Protein AF-A0A3M1CTE0-F1 (afdb_monomer_lite)

Foldseek 3Di:
DDDDDDDDDDDDDDDWAFWKKKWFADDDDDDDDDDDDDDDDDDDDDDDDDDPPPPPDPPPPPDDDFADKDKDDWDFDDDDPRKTWTKIKIDGPPWIWIKIKIKDWPPTDMFIHADQTRDDPVVRDDPDPGPMDMDTAWTDDNGGQAWWAGQLDTPDHGDPRGAQWKWAAAPVPGIDIGGSVPDDRDGNGMGGHHDDADDPRDGPDDDDPPDDADWDWDWDDDPTIIMTMIIHIDDD

Structure (mmCIF, N/CA/C/O backbone):
data_AF-A0A3M1CTE0-F1
#
_entry.id   AF-A0A3M1CTE0-F1
#
loop_
_atom_site.group_PDB
_atom_site.id
_atom_site.type_symbol
_atom_site.label_atom_id
_atom_site.label_alt_id
_atom_site.label_comp_id
_atom_site.label_asym_id
_atom_site.label_entity_id
_atom_site.label_seq_id
_atom_site.pdbx_PDB_ins_code
_atom_site.Cartn_x
_atom_site.Cartn_y
_atom_site.Cartn_z
_atom_site.occupancy
_atom_site.B_iso_or_equiv
_atom_site.auth_seq_id
_atom_site.auth_comp_id
_atom_site.auth_asym_id
_atom_site.auth_atom_id
_atom_site.pdbx_PDB_model_num
ATOM 1 N N . MET A 1 1 ? -16.704 44.939 18.440 1.00 39.94 1 MET A N 1
ATOM 2 C CA . MET A 1 1 ? -17.278 45.143 17.094 1.00 39.94 1 MET A CA 1
ATOM 3 C C . MET A 1 1 ? -16.239 45.957 16.339 1.00 39.94 1 MET A C 1
ATOM 5 O O . MET A 1 1 ? -16.149 47.146 16.586 1.00 39.94 1 MET A O 1
ATOM 9 N N . THR A 1 2 ? -15.287 45.393 15.611 1.00 35.69 2 THR A N 1
ATOM 10 C CA . THR A 1 2 ? -15.173 44.116 14.888 1.00 35.69 2 THR A CA 1
ATOM 11 C C . THR A 1 2 ? -13.761 43.551 15.048 1.00 35.69 2 THR A C 1
ATOM 13 O O . THR A 1 2 ? -12.825 44.304 15.299 1.00 35.69 2 THR A O 1
ATOM 16 N N . ASP A 1 3 ? -13.675 42.230 14.945 1.00 31.52 3 ASP A N 1
ATOM 17 C CA . ASP A 1 3 ? -12.506 41.386 15.172 1.00 31.52 3 ASP A CA 1
ATOM 18 C C . ASP A 1 3 ? -11.291 41.719 14.296 1.00 31.52 3 ASP A C 1
ATOM 20 O O . ASP A 1 3 ? -11.387 41.783 13.071 1.00 31.52 3 ASP A O 1
ATOM 24 N N . ASP A 1 4 ? -10.140 41.822 14.960 1.00 38.22 4 ASP A N 1
ATOM 25 C CA . ASP A 1 4 ? -8.818 41.539 14.407 1.00 38.22 4 ASP A CA 1
ATOM 26 C C . ASP A 1 4 ? -8.553 40.038 14.593 1.00 38.22 4 ASP A C 1
ATOM 28 O O . ASP A 1 4 ? -8.287 39.583 15.705 1.00 38.22 4 ASP A O 1
ATOM 32 N N . LEU A 1 5 ? -8.610 39.257 13.514 1.00 30.39 5 LEU A N 1
ATOM 33 C CA . LEU A 1 5 ? -8.059 37.900 13.475 1.00 30.39 5 LEU A CA 1
ATOM 34 C C . LEU A 1 5 ? -7.302 37.699 12.162 1.00 30.39 5 LEU A C 1
ATOM 36 O O . LEU A 1 5 ? -7.753 37.048 11.222 1.00 30.39 5 LEU A O 1
ATOM 40 N N . HIS A 1 6 ? -6.100 38.266 12.133 1.00 28.64 6 HIS A N 1
ATOM 41 C CA . HIS A 1 6 ? -4.991 37.705 11.379 1.00 28.64 6 HIS A CA 1
ATOM 42 C C . HIS A 1 6 ? -4.246 36.748 12.316 1.00 28.64 6 HIS A C 1
ATOM 44 O O . HIS A 1 6 ? -3.509 37.166 13.207 1.00 28.64 6 HIS A O 1
ATOM 50 N N . THR A 1 7 ? -4.445 35.444 12.147 1.00 27.94 7 THR A N 1
ATOM 51 C CA . THR A 1 7 ? -3.432 34.458 12.537 1.00 27.94 7 THR A CA 1
ATOM 52 C C . THR A 1 7 ? -3.447 33.333 11.521 1.00 27.94 7 THR A C 1
ATOM 54 O O . THR A 1 7 ? -4.133 32.324 11.645 1.00 27.94 7 THR A O 1
ATOM 57 N N . ASP A 1 8 ? -2.676 33.598 10.480 1.00 27.45 8 ASP A N 1
ATOM 58 C CA . ASP A 1 8 ? -1.878 32.644 9.735 1.00 27.45 8 ASP A CA 1
ATOM 59 C C . ASP A 1 8 ? -1.458 31.441 10.608 1.00 27.45 8 ASP A C 1
ATOM 61 O O . ASP A 1 8 ? -0.744 31.589 11.603 1.00 27.45 8 ASP A O 1
ATOM 65 N N . ARG A 1 9 ? -1.931 30.242 10.257 1.00 23.47 9 ARG A N 1
ATOM 66 C CA . ARG A 1 9 ? -1.355 28.968 10.712 1.00 23.47 9 ARG A CA 1
ATOM 67 C C . ARG A 1 9 ? -1.285 28.001 9.545 1.00 23.47 9 ARG A C 1
ATOM 69 O O . ARG A 1 9 ? -1.976 26.991 9.475 1.00 23.47 9 ARG A O 1
ATOM 76 N N . THR A 1 10 ? -0.380 28.338 8.641 1.00 24.97 10 THR A N 1
ATOM 77 C CA . THR A 1 10 ? 0.375 27.365 7.860 1.00 24.97 10 THR A CA 1
ATOM 78 C C . THR A 1 10 ? 1.109 26.422 8.824 1.00 24.97 10 THR A C 1
ATOM 80 O O . THR A 1 10 ? 1.956 26.863 9.599 1.00 24.97 10 THR A O 1
ATOM 83 N N . VAL A 1 11 ? 0.799 25.125 8.780 1.00 20.95 11 VAL A N 1
ATOM 84 C CA . VAL A 1 11 ? 1.674 24.072 9.313 1.00 20.95 11 VAL A CA 1
ATOM 85 C C . VAL A 1 11 ? 2.266 23.344 8.113 1.00 20.95 11 VAL A C 1
ATOM 87 O O . VAL A 1 11 ? 1.615 22.522 7.477 1.00 20.95 11 VAL A O 1
ATOM 90 N N . VAL A 1 12 ? 3.506 23.697 7.788 1.00 22.64 12 VAL A N 1
ATOM 91 C CA . VAL A 1 12 ? 4.387 22.964 6.875 1.00 22.64 12 VAL A CA 1
ATOM 92 C C . VAL A 1 12 ? 5.507 22.383 7.722 1.00 22.64 12 VAL A C 1
ATOM 94 O O . VAL A 1 12 ? 6.164 23.154 8.419 1.00 22.64 12 VAL A O 1
ATOM 97 N N . ALA A 1 13 ? 5.712 21.062 7.641 1.00 21.17 13 ALA A N 1
ATOM 98 C CA . ALA A 1 13 ? 6.989 20.342 7.810 1.00 21.17 13 ALA A CA 1
ATOM 99 C C . ALA A 1 13 ? 6.728 18.851 8.132 1.00 21.17 13 ALA A C 1
ATOM 101 O O . ALA A 1 13 ? 5.908 18.569 8.994 1.00 21.17 13 ALA A O 1
ATOM 102 N N . THR A 1 14 ? 7.387 17.824 7.580 1.00 22.17 14 THR A N 1
ATOM 103 C CA . THR A 1 14 ? 8.448 17.718 6.565 1.00 22.17 14 THR A CA 1
ATOM 104 C C . THR A 1 14 ? 8.562 16.242 6.126 1.00 22.17 14 THR A C 1
ATOM 106 O O . THR A 1 14 ? 8.650 15.357 6.969 1.00 22.17 14 THR A O 1
ATOM 109 N N . LEU A 1 15 ? 8.569 16.041 4.802 1.00 25.66 15 LEU A N 1
ATOM 110 C CA . LEU A 1 15 ? 9.306 15.087 3.946 1.00 25.66 15 LEU A CA 1
ATOM 111 C C . LEU A 1 15 ? 9.622 13.654 4.432 1.00 25.66 15 LEU A C 1
ATOM 113 O O . LEU A 1 15 ? 10.470 13.436 5.292 1.00 25.66 15 LEU A O 1
ATOM 117 N N . ALA A 1 16 ? 9.152 12.685 3.643 1.00 23.27 16 ALA A N 1
ATOM 118 C CA . ALA A 1 16 ? 10.029 11.690 3.025 1.00 23.27 16 ALA A CA 1
ATOM 119 C C . ALA A 1 16 ? 9.518 11.408 1.603 1.00 23.27 16 ALA A C 1
ATOM 121 O O . ALA A 1 16 ? 8.312 11.292 1.395 1.00 23.27 16 ALA A O 1
ATOM 122 N N . GLY A 1 17 ? 10.437 11.384 0.634 1.00 27.91 17 GLY A N 1
ATOM 123 C CA . GLY A 1 17 ? 10.160 11.156 -0.788 1.00 27.91 17 GLY A CA 1
ATOM 124 C C . GLY A 1 17 ? 9.580 9.792 -1.076 1.00 27.91 17 GLY A C 1
ATOM 125 O O . GLY A 1 17 ? 9.658 8.903 -0.231 1.00 27.91 17 GLY A O 1
ATOM 126 N N . LEU A 1 18 ? 8.937 9.675 -2.236 1.00 37.72 18 LEU A N 1
ATOM 127 C CA . LEU A 1 18 ? 7.660 8.993 -2.273 1.00 37.72 18 LEU A CA 1
ATOM 128 C C . LEU A 1 18 ? 7.435 8.350 -3.649 1.00 37.72 18 LEU A C 1
ATOM 130 O O . LEU A 1 18 ? 7.282 9.050 -4.643 1.00 37.72 18 LEU A O 1
ATOM 134 N N . ALA A 1 19 ? 7.411 7.018 -3.695 1.00 32.75 19 ALA A N 1
ATOM 135 C CA . ALA A 1 19 ? 6.870 6.277 -4.831 1.00 32.75 19 ALA A CA 1
ATOM 136 C C . ALA A 1 19 ? 5.386 6.086 -4.547 1.00 32.75 19 ALA A C 1
ATOM 138 O O . ALA A 1 19 ? 5.018 5.741 -3.421 1.00 32.75 19 ALA A O 1
ATOM 139 N N . LEU A 1 20 ? 4.532 6.340 -5.526 1.00 35.06 20 LEU A N 1
ATOM 140 C CA . LEU A 1 20 ? 3.091 6.320 -5.325 1.00 35.06 20 LEU A CA 1
ATOM 141 C C . LEU A 1 20 ? 2.541 4.940 -5.686 1.00 35.06 20 LEU A C 1
ATOM 143 O O . LEU A 1 20 ? 2.840 4.424 -6.757 1.00 35.06 20 LEU A O 1
ATOM 147 N N . LEU A 1 21 ? 1.736 4.339 -4.807 1.00 44.12 21 LEU A N 1
ATOM 148 C CA . LEU A 1 21 ? 0.905 3.200 -5.191 1.00 44.12 21 LEU A CA 1
ATOM 149 C C . LEU A 1 21 ? -0.484 3.723 -5.554 1.00 44.12 21 LEU A C 1
ATOM 151 O O . LEU A 1 21 ? -1.181 4.246 -4.683 1.00 44.12 21 LEU A O 1
ATOM 155 N N . LEU A 1 22 ? -0.863 3.576 -6.820 1.00 42.00 22 LEU A N 1
ATOM 156 C CA . LEU A 1 22 ? -2.176 3.910 -7.357 1.00 42.00 22 LEU A CA 1
ATOM 157 C C . LEU A 1 22 ? -2.989 2.640 -7.573 1.00 42.00 22 LEU A C 1
ATOM 159 O O . LEU A 1 22 ? -2.508 1.657 -8.127 1.00 42.00 22 LEU A O 1
ATOM 163 N N . LEU A 1 23 ? -4.234 2.651 -7.114 1.00 45.22 23 LEU A N 1
ATOM 164 C CA . LEU A 1 23 ? -5.180 1.564 -7.319 1.00 45.22 23 LEU A CA 1
ATOM 165 C C . LEU A 1 23 ? -6.343 2.071 -8.154 1.00 45.22 23 LEU A C 1
ATOM 167 O O . LEU A 1 23 ? -7.014 3.013 -7.739 1.00 45.22 23 LEU A O 1
ATOM 171 N N . GLY A 1 24 ? -6.595 1.419 -9.284 1.00 32.69 24 GLY A N 1
ATOM 172 C CA . GLY A 1 24 ? -7.713 1.713 -10.173 1.00 32.69 24 GLY A CA 1
ATOM 173 C C . GLY A 1 24 ? -8.578 0.478 -10.409 1.00 32.69 24 GLY A C 1
ATOM 174 O O . GLY A 1 24 ? -8.136 -0.664 -10.256 1.00 32.69 24 GLY A O 1
ATOM 175 N N . LEU A 1 25 ? -9.831 0.694 -10.800 1.00 31.00 25 LEU A N 1
ATOM 176 C CA . LEU A 1 25 ? -10.679 -0.363 -11.344 1.00 31.00 25 LEU A CA 1
ATOM 177 C C . LEU A 1 25 ? -10.829 -0.151 -12.845 1.00 31.00 25 LEU A C 1
ATOM 179 O O . LEU A 1 25 ? -11.525 0.759 -13.284 1.00 31.00 25 LEU A O 1
ATOM 183 N N . THR A 1 26 ? -10.203 -1.020 -13.634 1.00 37.75 26 THR A N 1
ATOM 184 C CA . THR A 1 26 ? -10.440 -1.102 -15.075 1.00 37.75 26 THR A CA 1
ATOM 185 C C . THR A 1 26 ? -10.908 -2.511 -15.424 1.00 37.75 26 THR A C 1
ATOM 187 O O . THR A 1 26 ? -10.307 -3.510 -15.033 1.00 37.75 26 THR A O 1
ATOM 190 N N . GLY A 1 27 ? -12.035 -2.608 -16.129 1.00 29.97 27 GLY A N 1
ATOM 191 C CA . GLY A 1 27 ? -12.512 -3.872 -16.679 1.00 29.97 27 GLY A CA 1
ATOM 192 C C . GLY A 1 27 ? -11.784 -4.166 -17.986 1.00 29.97 27 GLY A C 1
ATOM 193 O O . GLY A 1 27 ? -12.081 -3.534 -18.996 1.00 29.97 27 GLY A O 1
ATOM 194 N N . ALA A 1 28 ? -10.853 -5.121 -17.984 1.00 31.73 28 ALA A N 1
ATOM 195 C CA . ALA A 1 28 ? -10.220 -5.627 -19.201 1.00 31.73 28 ALA A CA 1
ATOM 196 C C . ALA A 1 28 ? -10.285 -7.161 -19.247 1.00 31.73 28 ALA A C 1
ATOM 198 O O . ALA A 1 28 ? -9.932 -7.848 -18.289 1.00 31.73 28 ALA A O 1
ATOM 199 N N . ALA A 1 29 ? -10.773 -7.687 -20.373 1.00 30.20 29 ALA A N 1
ATOM 200 C CA . ALA A 1 29 ? -10.824 -9.113 -20.683 1.00 30.20 29 ALA A CA 1
ATOM 201 C C . ALA A 1 29 ? -9.405 -9.697 -20.876 1.00 30.20 29 ALA A C 1
ATOM 203 O O . ALA A 1 29 ? -8.512 -8.977 -21.331 1.00 30.20 29 ALA A O 1
ATOM 204 N N . PRO A 1 30 ? -9.178 -10.988 -20.571 1.00 32.53 30 PRO A N 1
ATOM 205 C CA . PRO A 1 30 ? -7.851 -11.591 -20.664 1.00 32.53 30 PRO A CA 1
ATOM 206 C C . PRO A 1 30 ? -7.399 -11.756 -22.127 1.00 32.53 30 PRO A C 1
ATOM 208 O O . PRO A 1 30 ? -8.183 -12.244 -22.946 1.00 32.53 30 PRO A O 1
ATOM 211 N N . PRO A 1 31 ? -6.141 -11.430 -22.482 1.00 36.06 31 PRO A N 1
ATOM 212 C CA . PRO A 1 31 ? -5.567 -11.872 -23.743 1.00 36.06 31 PRO A CA 1
ATOM 213 C C . PRO A 1 31 ? -5.184 -13.359 -23.687 1.00 36.06 31 PRO A C 1
ATOM 215 O O . PRO A 1 31 ? -4.688 -13.871 -22.682 1.00 36.06 31 PRO A O 1
ATOM 218 N N . ALA A 1 32 ? -5.443 -14.041 -24.805 1.00 33.38 32 ALA A N 1
ATOM 219 C CA . ALA A 1 32 ? -5.068 -15.424 -25.069 1.00 33.38 32 ALA A CA 1
ATOM 220 C C . ALA A 1 32 ? -3.539 -15.588 -25.174 1.00 33.38 32 ALA A C 1
ATOM 222 O O . ALA A 1 32 ? -2.820 -14.644 -25.492 1.00 33.38 32 ALA A O 1
ATOM 223 N N . GLY A 1 33 ? -3.064 -16.795 -24.862 1.00 35.09 33 GLY A N 1
ATOM 224 C CA . GLY A 1 33 ? -1.683 -17.057 -24.462 1.00 35.09 33 GLY A CA 1
ATOM 225 C C . GLY A 1 33 ? -0.630 -17.162 -25.567 1.00 35.09 33 GLY A C 1
ATOM 226 O O . GLY A 1 33 ? -0.921 -17.087 -26.756 1.00 35.09 33 GLY A O 1
ATOM 227 N N . ALA A 1 34 ? 0.600 -17.425 -25.126 1.00 32.59 34 ALA A N 1
ATOM 228 C CA . ALA A 1 34 ? 1.676 -18.075 -25.872 1.00 32.59 34 ALA A CA 1
ATOM 229 C C . ALA A 1 34 ? 2.682 -18.660 -24.858 1.00 32.59 34 ALA A C 1
ATOM 231 O O . ALA A 1 34 ? 2.878 -18.091 -23.787 1.00 32.59 34 ALA A O 1
ATOM 232 N N . GLY A 1 35 ? 3.213 -19.844 -25.173 1.00 33.03 35 GLY A N 1
ATOM 233 C CA . GLY A 1 35 ? 3.947 -20.738 -24.272 1.00 33.03 35 GLY A CA 1
ATOM 234 C C . GLY A 1 35 ? 5.439 -20.421 -24.062 1.00 33.03 35 GLY A C 1
ATOM 235 O O . GLY A 1 35 ? 5.896 -19.343 -24.437 1.00 33.03 35 GLY A O 1
ATOM 236 N N . PRO A 1 36 ? 6.172 -21.350 -23.416 1.00 37.28 36 PRO A N 1
ATOM 237 C CA . PRO A 1 36 ? 7.430 -21.079 -22.730 1.00 37.28 36 PRO A CA 1
ATOM 238 C C . PRO A 1 36 ? 8.645 -21.261 -23.641 1.00 37.28 36 PRO A C 1
ATOM 240 O O . PRO A 1 36 ? 8.599 -22.057 -24.579 1.00 37.28 36 PRO A O 1
ATOM 243 N N . ASP A 1 37 ? 9.743 -20.592 -23.294 1.00 34.69 37 ASP A N 1
ATOM 244 C CA . ASP A 1 37 ? 11.067 -20.987 -23.761 1.00 34.69 37 ASP A CA 1
ATOM 245 C C . ASP A 1 37 ? 12.060 -21.013 -22.595 1.00 34.69 37 ASP A C 1
ATOM 247 O O . ASP A 1 37 ? 12.007 -20.203 -21.666 1.00 34.69 37 ASP A O 1
ATOM 251 N N . ASP A 1 38 ? 12.897 -22.037 -22.644 1.00 35.94 38 ASP A N 1
ATOM 252 C CA . ASP A 1 38 ? 13.603 -22.694 -21.554 1.00 35.94 38 ASP A CA 1
ATOM 253 C C . ASP A 1 38 ? 15.101 -22.556 -21.828 1.00 35.94 38 ASP A C 1
ATOM 255 O O . ASP A 1 38 ? 15.553 -22.986 -22.887 1.00 35.94 38 ASP A O 1
ATOM 259 N N . SER A 1 39 ? 15.876 -21.928 -20.933 1.00 33.47 39 SER A N 1
ATOM 260 C CA . SER A 1 39 ? 17.350 -22.006 -20.909 1.00 33.47 39 SER A CA 1
ATOM 261 C C . SER A 1 39 ? 17.940 -21.336 -19.660 1.00 33.47 39 SER A C 1
ATOM 263 O O . SER A 1 39 ? 18.093 -20.118 -19.590 1.00 33.47 39 SER A O 1
ATOM 265 N N . ALA A 1 40 ? 18.341 -22.158 -18.690 1.00 30.70 40 ALA A N 1
ATOM 266 C CA . ALA A 1 40 ? 19.437 -21.867 -17.755 1.00 30.70 40 ALA A CA 1
ATOM 267 C C . ALA A 1 40 ? 20.777 -22.301 -18.421 1.00 30.70 40 ALA A C 1
ATOM 269 O O . ALA A 1 40 ? 20.702 -23.090 -19.369 1.00 30.70 40 ALA A O 1
ATOM 270 N N . PRO A 1 41 ? 21.994 -21.887 -17.971 1.00 40.97 41 PRO A N 1
ATOM 271 C CA . PRO A 1 41 ? 22.479 -22.255 -16.632 1.00 40.97 41 PRO A CA 1
ATOM 272 C C . PRO A 1 41 ? 23.546 -21.355 -15.938 1.00 40.97 41 PRO A C 1
ATOM 274 O O . PRO A 1 41 ? 24.288 -20.590 -16.547 1.00 40.97 41 PRO A O 1
ATOM 277 N N . THR A 1 42 ? 23.691 -21.654 -14.639 1.00 31.23 42 THR A N 1
ATOM 278 C CA . THR A 1 42 ? 24.904 -21.702 -13.780 1.00 31.23 42 THR A CA 1
ATOM 279 C C . THR A 1 42 ? 25.569 -20.454 -13.168 1.00 31.23 42 THR A C 1
ATOM 281 O O . THR A 1 42 ? 26.199 -19.635 -13.827 1.00 31.23 42 THR A O 1
ATOM 284 N N . ASP A 1 43 ? 25.504 -20.490 -11.832 1.00 32.84 43 ASP A N 1
ATOM 285 C CA . ASP A 1 43 ? 26.347 -19.960 -10.744 1.00 32.84 43 ASP A CA 1
ATOM 286 C C . ASP A 1 43 ? 27.875 -20.129 -10.976 1.00 32.84 43 ASP A C 1
ATOM 288 O O . ASP A 1 43 ? 28.285 -21.086 -11.646 1.00 32.84 43 ASP A O 1
ATOM 292 N N . PRO A 1 44 ? 28.742 -19.276 -10.383 1.00 39.41 44 PRO A N 1
ATOM 293 C CA . PRO A 1 44 ? 29.292 -19.662 -9.080 1.00 39.41 44 PRO A CA 1
ATOM 294 C C . PRO A 1 44 ? 29.555 -18.511 -8.080 1.00 39.41 44 PRO A C 1
ATOM 296 O O . PRO A 1 44 ? 30.293 -17.567 -8.345 1.00 39.41 44 PRO A O 1
ATOM 299 N N . ALA A 1 45 ? 29.092 -18.749 -6.855 1.00 28.83 45 ALA A N 1
ATOM 300 C CA . ALA A 1 45 ? 29.858 -18.765 -5.605 1.00 28.83 45 ALA A CA 1
ATOM 301 C C . ALA A 1 45 ? 30.439 -17.456 -5.011 1.00 28.83 45 ALA A C 1
ATOM 303 O O . ALA A 1 45 ? 31.384 -16.838 -5.492 1.00 28.83 45 ALA A O 1
ATOM 304 N N . THR A 1 46 ? 30.028 -17.262 -3.751 1.00 32.84 46 THR A N 1
ATOM 305 C CA . THR A 1 46 ? 30.813 -16.793 -2.590 1.00 32.84 46 THR A CA 1
ATOM 306 C C . THR A 1 46 ? 31.253 -15.328 -2.510 1.00 32.84 46 THR A C 1
ATOM 308 O O . THR A 1 46 ? 32.370 -14.968 -2.857 1.00 32.84 46 THR A O 1
ATOM 311 N N . ALA A 1 47 ? 30.462 -14.549 -1.770 1.00 32.19 47 ALA A N 1
ATOM 312 C CA . ALA A 1 47 ? 30.988 -13.639 -0.754 1.00 32.19 47 ALA A CA 1
ATOM 313 C C . ALA A 1 47 ? 30.059 -13.681 0.469 1.00 32.19 47 ALA A C 1
ATOM 315 O O . ALA A 1 47 ? 28.995 -13.069 0.495 1.00 32.19 47 ALA A O 1
ATOM 316 N N . ARG A 1 48 ? 30.450 -14.482 1.467 1.00 39.16 48 ARG A N 1
ATOM 317 C CA . ARG A 1 48 ? 29.878 -14.459 2.817 1.00 39.16 48 ARG A CA 1
ATOM 318 C C . ARG A 1 48 ? 30.293 -13.148 3.485 1.00 39.16 48 ARG A C 1
ATOM 320 O O . ARG A 1 48 ? 31.485 -12.868 3.570 1.00 39.16 48 ARG A O 1
ATOM 327 N N . GLY A 1 49 ? 29.316 -12.392 3.966 1.00 28.03 49 GLY A N 1
ATOM 328 C CA . GLY A 1 49 ? 29.519 -11.184 4.756 1.00 28.03 49 GLY A CA 1
ATOM 329 C C . GLY A 1 49 ? 28.241 -10.829 5.506 1.00 28.03 49 GLY A C 1
ATOM 330 O O . GLY A 1 49 ? 27.407 -10.102 4.984 1.00 28.03 49 GLY A O 1
ATOM 331 N N . ASP A 1 50 ? 28.089 -11.428 6.686 1.00 35.31 50 ASP A N 1
ATOM 332 C CA . ASP A 1 50 ? 27.357 -10.957 7.870 1.00 35.31 50 ASP A CA 1
ATOM 333 C C . ASP A 1 50 ? 26.374 -9.780 7.694 1.00 35.31 50 ASP A C 1
ATOM 335 O O . ASP A 1 50 ? 26.732 -8.634 7.959 1.00 35.31 50 ASP A O 1
ATOM 339 N N . VAL A 1 51 ? 25.100 -10.050 7.369 1.00 39.62 51 VAL A N 1
ATOM 340 C CA . VAL A 1 51 ? 23.989 -9.130 7.725 1.00 39.62 51 VAL A CA 1
ATOM 341 C C . VAL A 1 51 ? 22.671 -9.843 8.083 1.00 39.62 51 VAL A C 1
ATOM 343 O O . VAL A 1 51 ? 21.682 -9.180 8.389 1.00 39.62 51 VAL A O 1
ATOM 346 N N . ASP A 1 52 ? 22.639 -11.176 8.149 1.00 36.78 52 ASP A N 1
ATOM 347 C CA . ASP A 1 52 ? 21.513 -11.907 8.743 1.00 36.78 52 ASP A CA 1
ATOM 348 C C . ASP A 1 52 ? 21.750 -12.061 10.243 1.00 36.78 52 ASP A C 1
ATOM 350 O O . ASP A 1 52 ? 22.041 -13.136 10.760 1.00 36.78 52 ASP A O 1
ATOM 354 N N . ARG A 1 53 ? 21.635 -10.948 10.972 1.00 39.62 53 ARG A N 1
ATOM 355 C CA . ARG A 1 53 ? 21.352 -11.045 12.402 1.00 39.62 53 ARG A CA 1
ATOM 356 C C . ARG A 1 53 ? 19.853 -11.270 12.536 1.00 39.62 53 ARG A C 1
ATOM 358 O O . ARG A 1 53 ? 19.084 -10.338 12.766 1.00 39.62 53 ARG A O 1
ATOM 365 N N . GLU A 1 54 ? 19.463 -12.523 12.321 1.00 40.78 54 GLU A N 1
ATOM 366 C CA . GLU A 1 54 ? 18.266 -13.100 12.917 1.00 40.78 54 GLU A CA 1
ATOM 367 C C . GLU A 1 54 ? 18.272 -12.653 14.383 1.00 40.78 54 GLU A C 1
ATOM 369 O O . GLU A 1 54 ? 19.246 -12.850 15.115 1.00 40.78 54 GLU A O 1
ATOM 374 N N . LEU A 1 55 ? 17.274 -11.854 14.764 1.00 44.59 55 LEU A N 1
ATOM 375 C CA . LEU A 1 55 ? 17.155 -11.351 16.125 1.00 44.59 55 LEU A CA 1
ATOM 376 C C . LEU A 1 55 ? 16.717 -12.521 17.010 1.00 44.59 55 LEU A C 1
ATOM 378 O O . LEU A 1 55 ? 15.556 -12.590 17.421 1.00 44.59 55 LEU A O 1
ATOM 382 N N . ASP A 1 56 ? 17.671 -13.392 17.340 1.00 37.19 56 ASP A N 1
ATOM 383 C CA . ASP A 1 56 ? 17.665 -14.296 18.491 1.00 37.19 56 ASP A CA 1
ATOM 384 C C . ASP A 1 56 ? 17.720 -13.446 19.769 1.00 37.19 56 ASP A C 1
ATOM 386 O O . ASP A 1 56 ? 18.679 -13.433 20.536 1.00 37.19 56 ASP A O 1
ATOM 390 N N . GLY A 1 57 ? 16.707 -12.602 19.943 1.00 42.69 57 GLY A N 1
ATOM 391 C CA . GLY A 1 57 ? 16.482 -11.847 21.156 1.00 42.69 57 GLY A CA 1
ATOM 392 C C . GLY A 1 57 ? 15.714 -12.736 22.109 1.00 42.69 57 GLY A C 1
ATOM 393 O O . GLY A 1 57 ? 14.562 -13.067 21.805 1.00 42.69 57 GLY A O 1
ATOM 394 N N . GLU A 1 58 ? 16.373 -13.081 23.214 1.00 41.16 58 GLU A N 1
ATOM 395 C CA . GLU A 1 58 ? 15.810 -13.666 24.427 1.00 41.16 58 GLU A CA 1
ATOM 396 C C . GLU A 1 58 ? 14.378 -13.173 24.655 1.00 41.16 58 GLU A C 1
ATOM 398 O O . GLU A 1 58 ? 14.090 -11.972 24.571 1.00 41.16 58 GLU A O 1
ATOM 403 N N . ALA A 1 59 ? 13.465 -14.112 24.907 1.00 43.09 59 ALA A N 1
ATOM 404 C CA . ALA A 1 59 ? 12.151 -13.776 25.415 1.00 43.09 59 ALA A CA 1
ATOM 405 C C . ALA A 1 59 ? 12.356 -12.910 26.664 1.00 43.09 59 ALA A C 1
ATOM 407 O O . ALA A 1 59 ? 13.003 -13.336 27.620 1.00 43.09 59 ALA A O 1
ATOM 408 N N . LEU A 1 60 ? 11.845 -11.677 26.647 1.00 50.06 60 LEU A N 1
ATOM 409 C CA . LEU A 1 60 ? 11.671 -10.902 27.870 1.00 50.06 60 LEU A CA 1
ATOM 410 C C . LEU A 1 60 ? 10.543 -11.579 28.659 1.00 50.06 60 LEU A C 1
ATOM 412 O O . LEU A 1 60 ? 9.402 -11.119 28.647 1.00 50.06 60 LEU A O 1
ATOM 416 N N . ASP A 1 61 ? 10.862 -12.719 29.270 1.00 45.88 61 ASP A N 1
ATOM 417 C CA . ASP A 1 61 ? 9.992 -13.437 30.189 1.00 45.88 61 ASP A CA 1
ATOM 418 C C . ASP A 1 61 ? 9.681 -12.493 31.357 1.00 45.88 61 ASP A C 1
ATOM 420 O O . ASP A 1 61 ? 10.551 -12.168 32.165 1.00 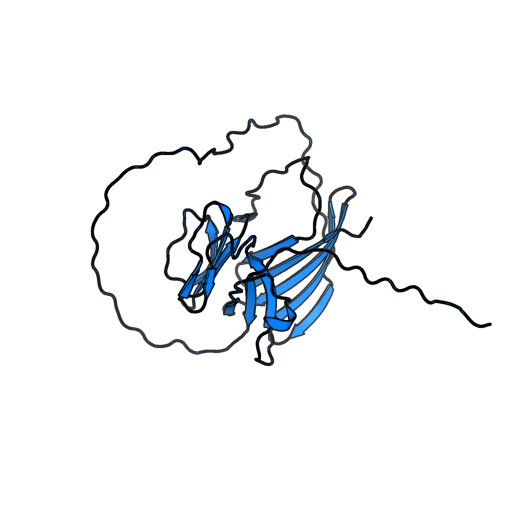45.88 61 ASP A O 1
ATOM 424 N N . GLY A 1 62 ? 8.439 -12.002 31.414 1.00 57.50 62 GLY A N 1
ATOM 425 C CA . GLY A 1 62 ? 7.919 -11.242 32.556 1.00 57.50 62 GLY A CA 1
ATOM 426 C C . GLY A 1 62 ? 7.339 -9.856 32.269 1.00 57.50 62 GLY A C 1
ATOM 427 O O . GLY A 1 62 ? 6.903 -9.203 33.213 1.00 57.50 62 GLY A O 1
ATOM 428 N N . ALA A 1 63 ? 7.299 -9.383 31.020 1.00 63.03 63 ALA A N 1
ATOM 429 C CA . ALA A 1 63 ? 6.532 -8.175 30.700 1.00 63.03 63 ALA A CA 1
ATOM 430 C C . ALA A 1 63 ? 5.046 -8.516 30.507 1.00 63.03 63 ALA A C 1
ATOM 432 O O . ALA A 1 63 ? 4.721 -9.441 29.759 1.00 63.03 63 ALA A O 1
ATOM 433 N N . ASP A 1 64 ? 4.151 -7.751 31.141 1.00 72.25 64 ASP A N 1
ATOM 434 C CA . ASP A 1 64 ? 2.715 -7.836 30.867 1.00 72.25 64 ASP A CA 1
ATOM 435 C C . ASP A 1 64 ? 2.458 -7.694 29.356 1.00 72.25 64 ASP A C 1
ATOM 437 O O . ASP A 1 64 ? 3.128 -6.892 28.683 1.00 72.25 64 ASP A O 1
ATOM 441 N N . PRO A 1 65 ? 1.500 -8.456 28.794 1.00 69.88 65 PRO A N 1
ATOM 442 C CA . PRO A 1 65 ? 1.159 -8.320 27.389 1.00 69.88 65 PRO A CA 1
ATOM 443 C C . PRO A 1 65 ? 0.755 -6.865 27.107 1.00 69.88 65 PRO A C 1
ATOM 445 O O . PRO A 1 65 ? 0.080 -6.238 27.930 1.00 69.88 65 PRO A O 1
ATOM 448 N N . PRO A 1 66 ? 1.161 -6.296 25.957 1.00 71.12 66 PRO A N 1
ATOM 449 C CA . PRO A 1 66 ? 0.778 -4.934 25.620 1.00 71.12 66 PRO A CA 1
ATOM 450 C C . PRO A 1 66 ? -0.753 -4.813 25.609 1.00 71.12 66 PRO A C 1
ATOM 452 O O . PRO A 1 66 ? -1.431 -5.774 25.228 1.00 71.12 66 PRO A O 1
ATOM 455 N N . PRO A 1 67 ? -1.307 -3.644 25.984 1.00 81.50 67 PRO A N 1
ATOM 456 C CA . PRO A 1 67 ? -2.745 -3.440 25.903 1.00 81.50 67 PRO A CA 1
ATOM 457 C C . PRO A 1 67 ? -3.210 -3.697 24.463 1.00 81.50 67 PRO A C 1
ATOM 459 O O . PRO A 1 67 ? -2.461 -3.404 23.520 1.00 81.50 67 PRO A O 1
ATOM 462 N N . PRO A 1 68 ? -4.413 -4.255 24.265 1.00 85.00 68 PRO A N 1
ATOM 463 C CA . PRO A 1 68 ? -4.944 -4.452 22.927 1.00 85.00 68 PRO A CA 1
ATOM 464 C C . PRO A 1 68 ? -5.143 -3.099 22.236 1.00 85.00 68 PRO A C 1
ATOM 466 O O . PRO A 1 68 ? -5.401 -2.083 22.885 1.00 85.00 68 PRO A O 1
ATOM 469 N N . VAL A 1 69 ? -5.040 -3.094 20.908 1.00 86.88 69 VAL A N 1
ATOM 470 C CA . VAL A 1 69 ? -5.499 -1.956 20.109 1.00 86.88 69 VAL A CA 1
ATOM 471 C C . VAL A 1 69 ? -7.019 -2.035 20.032 1.00 86.88 69 VAL A C 1
ATOM 473 O O . VAL A 1 69 ? -7.568 -3.049 19.600 1.00 86.88 69 VAL A O 1
ATOM 476 N N . VAL A 1 70 ? -7.690 -0.971 20.454 1.00 92.44 70 VAL A N 1
ATOM 477 C CA . VAL A 1 70 ? -9.136 -0.808 20.312 1.00 92.44 70 VAL A CA 1
ATOM 478 C C . VAL A 1 70 ? -9.387 0.040 19.074 1.00 92.44 70 VAL A C 1
ATOM 480 O O . VAL A 1 70 ? -8.728 1.058 18.876 1.00 92.44 70 VAL A O 1
ATOM 483 N N . VAL A 1 71 ? -10.312 -0.395 18.225 1.00 92.50 71 VAL A N 1
ATOM 484 C CA . VAL A 1 71 ? -10.744 0.355 17.043 1.00 92.50 71 VAL A CA 1
ATOM 485 C C . VAL A 1 71 ? -12.251 0.511 17.071 1.00 92.50 71 VAL A C 1
ATOM 487 O O . VAL A 1 71 ? -12.973 -0.433 17.400 1.00 92.50 71 VAL A O 1
ATOM 490 N N . ASP A 1 72 ? -12.713 1.702 16.716 1.00 94.00 72 ASP A N 1
ATOM 491 C CA . ASP A 1 72 ? -14.139 1.991 16.640 1.00 94.00 72 ASP A CA 1
ATOM 492 C C . ASP A 1 72 ? -14.772 1.392 15.381 1.00 94.00 72 ASP A C 1
ATOM 494 O O . ASP A 1 72 ? -14.099 0.967 14.436 1.00 94.00 72 ASP A O 1
ATOM 498 N N . THR A 1 73 ? -16.108 1.393 15.352 1.00 94.75 73 THR A N 1
ATOM 499 C CA . THR A 1 73 ? -16.844 1.059 14.130 1.00 94.75 73 THR A CA 1
ATOM 500 C C . THR A 1 73 ? -16.482 2.067 13.034 1.00 94.75 73 THR A C 1
ATOM 502 O O . THR A 1 73 ? -16.594 3.275 13.263 1.00 94.75 73 THR A O 1
ATOM 505 N N . PRO A 1 74 ? -16.058 1.612 11.843 1.00 95.88 74 PRO A N 1
ATOM 506 C CA . PRO A 1 74 ? -15.677 2.515 10.770 1.00 95.88 74 PRO A CA 1
ATOM 507 C C . PRO A 1 74 ? -16.876 3.312 10.256 1.00 95.88 74 PRO A C 1
ATOM 509 O O . PRO A 1 74 ? -17.969 2.781 10.064 1.00 95.88 74 PRO A O 1
ATOM 512 N N . THR A 1 75 ? -16.640 4.588 9.969 1.00 97.75 75 THR A N 1
ATOM 513 C CA . THR A 1 75 ? -17.576 5.466 9.268 1.00 97.75 75 THR A CA 1
ATOM 514 C C . THR A 1 75 ? -17.225 5.474 7.785 1.00 97.75 75 THR A C 1
ATOM 516 O O . THR A 1 75 ? -16.096 5.802 7.416 1.00 97.75 75 THR A O 1
ATOM 519 N N . LEU A 1 76 ? -18.179 5.108 6.926 1.00 97.81 76 LEU A N 1
ATOM 520 C CA . LEU A 1 76 ? -18.029 5.209 5.473 1.00 97.81 76 LEU A CA 1
ATOM 521 C C . LEU A 1 76 ? -18.090 6.685 5.060 1.00 97.81 76 LEU A C 1
ATOM 523 O O . LEU A 1 76 ? -19.090 7.352 5.312 1.00 97.81 76 LEU A O 1
ATOM 527 N N . LEU A 1 77 ? -17.030 7.180 4.425 1.00 96.62 77 LEU A N 1
ATOM 528 C CA . LEU A 1 77 ? -16.932 8.560 3.945 1.00 96.62 77 LEU A CA 1
ATOM 529 C C . LEU A 1 77 ? -17.332 8.691 2.474 1.00 96.62 77 LEU A C 1
ATOM 531 O O . LEU A 1 77 ? -17.992 9.651 2.089 1.00 96.62 77 LEU A O 1
ATOM 535 N N . LEU A 1 78 ? -16.900 7.735 1.651 1.00 95.56 78 LEU A N 1
ATOM 536 C CA . LEU A 1 78 ? -17.102 7.744 0.206 1.00 95.56 78 LEU A CA 1
ATOM 537 C C . LEU A 1 78 ? -17.199 6.312 -0.319 1.00 95.56 78 LEU A C 1
ATOM 539 O O . LEU A 1 78 ? -16.449 5.435 0.112 1.00 95.56 78 LEU A O 1
ATOM 543 N N . GLU A 1 79 ? -18.074 6.098 -1.296 1.00 95.69 79 GLU A N 1
ATOM 544 C CA . GLU A 1 79 ? -18.150 4.863 -2.071 1.00 95.69 79 GLU A CA 1
ATOM 545 C C . GLU A 1 79 ? -18.296 5.205 -3.556 1.00 95.69 79 GLU A C 1
ATOM 547 O O . GLU A 1 79 ? -19.179 5.972 -3.939 1.00 95.69 79 GLU A O 1
ATOM 552 N N . SER A 1 80 ? -17.402 4.678 -4.392 1.00 92.56 80 SER A N 1
ATOM 553 C CA . SER A 1 80 ? -17.429 4.914 -5.838 1.00 92.56 80 SER A CA 1
ATOM 554 C C . SER A 1 80 ? -16.766 3.769 -6.589 1.00 92.56 80 SER A C 1
ATOM 556 O O . SER A 1 80 ? -15.674 3.332 -6.234 1.00 92.56 80 SER A O 1
ATOM 558 N N . GLY A 1 81 ? -17.450 3.239 -7.606 1.00 86.62 81 GLY A N 1
ATOM 559 C CA . GLY A 1 81 ? -16.988 2.096 -8.403 1.00 86.62 81 GLY A CA 1
ATOM 560 C C . GLY A 1 81 ? -16.662 0.833 -7.602 1.00 86.62 81 GLY A C 1
ATOM 561 O O . GLY A 1 81 ? -16.013 -0.049 -8.131 1.00 86.62 81 GLY A O 1
ATOM 562 N N . GLY A 1 82 ? -17.090 0.719 -6.342 1.00 90.56 82 GLY A N 1
ATOM 563 C CA . GLY A 1 82 ? -16.720 -0.380 -5.444 1.00 90.56 82 GLY A CA 1
ATOM 564 C C . GLY A 1 82 ? -15.516 -0.085 -4.542 1.00 90.56 82 GLY A C 1
ATOM 565 O O . GLY A 1 82 ? -15.290 -0.843 -3.596 1.00 90.56 82 GLY A O 1
ATOM 566 N N . LEU A 1 83 ? -14.790 1.021 -4.764 1.00 93.50 83 LEU A N 1
ATOM 567 C CA . LEU A 1 83 ? -13.862 1.558 -3.770 1.00 93.50 83 LEU A CA 1
ATOM 568 C C . LEU A 1 83 ? -14.662 2.133 -2.607 1.00 93.50 83 LEU A C 1
ATOM 570 O O . LEU A 1 83 ? -15.634 2.860 -2.815 1.00 93.50 83 LEU A O 1
ATOM 574 N N . ARG A 1 84 ? -14.220 1.841 -1.384 1.00 96.06 84 ARG A N 1
ATOM 575 C CA . ARG A 1 84 ? -14.807 2.394 -0.156 1.00 96.06 84 ARG A CA 1
ATOM 576 C C . ARG A 1 84 ? -13.731 3.087 0.651 1.00 96.06 84 ARG A C 1
ATOM 578 O O . ARG A 1 84 ? -12.731 2.449 0.977 1.00 96.06 84 ARG A O 1
ATOM 585 N N . VAL A 1 85 ? -13.958 4.353 0.979 1.00 96.81 85 VAL A N 1
ATOM 586 C CA . VAL A 1 85 ? -13.115 5.141 1.879 1.00 96.81 85 VAL A CA 1
ATOM 587 C C . VAL A 1 85 ? -13.788 5.187 3.239 1.00 96.81 85 VAL A C 1
ATOM 589 O O . VAL A 1 85 ? -14.920 5.648 3.368 1.00 96.81 85 VAL A O 1
ATOM 592 N N . GLU A 1 86 ? -13.086 4.711 4.252 1.00 97.69 86 GLU A N 1
ATOM 593 C CA . GLU A 1 86 ? -13.572 4.600 5.618 1.00 97.69 86 GLU A CA 1
ATOM 594 C C . GLU A 1 86 ? -12.633 5.328 6.574 1.00 97.69 86 GLU A C 1
ATOM 596 O O . GLU A 1 86 ? -11.417 5.359 6.378 1.00 97.69 86 GLU A O 1
ATOM 601 N N . GLN A 1 87 ? -13.203 5.870 7.641 1.00 97.12 87 GLN A N 1
ATOM 602 C CA . GLN A 1 87 ? -12.481 6.499 8.736 1.00 97.12 87 GLN A CA 1
ATOM 603 C C . GLN A 1 87 ? -12.841 5.800 10.044 1.00 97.12 87 GLN A C 1
ATOM 605 O O . GLN A 1 87 ? -14.009 5.517 10.302 1.00 97.12 87 GLN A O 1
ATOM 610 N N . GLN A 1 88 ? -11.842 5.504 10.868 1.00 95.81 88 GLN A N 1
ATOM 611 C CA . GLN A 1 88 ? -12.027 4.865 12.173 1.00 95.81 88 GLN A CA 1
ATOM 612 C C . GLN A 1 88 ? -11.026 5.419 13.182 1.00 95.81 88 GLN A C 1
ATOM 614 O O . GLN A 1 88 ? -9.874 5.692 12.830 1.00 95.81 88 GLN A O 1
ATOM 619 N N . THR A 1 89 ? -11.457 5.610 14.421 1.00 96.12 89 THR A N 1
ATOM 620 C CA . THR A 1 89 ? -10.560 5.976 15.520 1.00 96.12 89 THR A CA 1
ATOM 621 C C . THR A 1 89 ? -9.881 4.717 16.039 1.00 96.12 89 THR A C 1
ATOM 623 O O . THR A 1 89 ? -10.466 3.629 16.021 1.00 96.12 89 THR A O 1
ATOM 626 N N . TRP A 1 90 ? -8.635 4.852 16.477 1.00 93.75 90 TRP A N 1
ATOM 627 C CA . TRP A 1 90 ? -7.908 3.795 17.165 1.00 93.75 90 TRP A CA 1
ATOM 628 C C . TRP A 1 90 ? -7.386 4.299 18.507 1.00 93.75 90 TRP A C 1
ATOM 630 O O . TRP A 1 90 ? -7.085 5.482 18.667 1.00 93.75 90 TRP A O 1
ATOM 640 N N . GLN A 1 91 ? -7.255 3.384 19.462 1.00 91.44 91 GLN A N 1
ATOM 641 C CA . GLN A 1 91 ? -6.671 3.632 20.771 1.00 91.44 91 GLN A CA 1
ATOM 642 C C . GLN A 1 91 ? -5.729 2.491 21.155 1.00 91.44 91 GLN A C 1
ATOM 644 O O . GLN A 1 91 ? -6.035 1.314 20.962 1.00 91.44 91 GLN A O 1
ATOM 649 N N . TRP A 1 92 ? -4.580 2.841 21.728 1.00 87.38 92 TRP A N 1
ATOM 650 C CA . TRP A 1 92 ? -3.611 1.894 22.260 1.00 87.38 92 TRP A CA 1
ATOM 651 C C . TRP A 1 92 ? -2.975 2.432 23.546 1.00 87.38 92 TRP A C 1
ATOM 653 O O . TRP A 1 92 ? -2.087 3.286 23.520 1.00 87.38 92 TRP A O 1
ATOM 663 N N . GLY A 1 93 ? -3.446 1.940 24.695 1.00 86.94 93 GLY A N 1
ATOM 664 C CA . GLY A 1 93 ? -3.117 2.541 25.989 1.00 86.94 93 GLY A CA 1
ATOM 665 C C . GLY A 1 93 ? -3.662 3.972 26.074 1.00 86.94 93 GLY A C 1
ATOM 666 O O . GLY A 1 93 ? -4.862 4.188 25.905 1.00 86.94 93 GLY A O 1
ATOM 667 N N . GLU A 1 94 ? -2.777 4.938 26.314 1.00 87.50 94 GLU A N 1
ATOM 668 C CA . GLU A 1 94 ? -3.112 6.371 26.351 1.00 87.50 94 GLU A CA 1
ATOM 669 C C . GLU A 1 94 ? -3.028 7.046 24.972 1.00 87.50 94 GLU A C 1
ATOM 671 O O . GLU A 1 94 ? -3.537 8.150 24.792 1.00 87.50 94 GLU A O 1
ATOM 676 N N . ALA A 1 95 ? -2.405 6.391 23.987 1.00 87.81 95 ALA A N 1
ATOM 677 C CA . ALA A 1 95 ? -2.314 6.917 22.632 1.00 87.81 95 ALA A CA 1
ATOM 678 C C . ALA A 1 95 ? -3.628 6.691 21.882 1.00 87.81 95 ALA A C 1
ATOM 680 O O . ALA A 1 95 ? -4.258 5.638 22.007 1.00 87.81 95 ALA A O 1
ATOM 681 N N . SER A 1 96 ? -4.017 7.662 21.064 1.00 92.88 96 SER A N 1
ATOM 682 C CA . SER A 1 96 ? -5.157 7.542 20.163 1.00 92.88 96 SER A CA 1
ATOM 683 C C . SER A 1 96 ? -4.919 8.326 18.884 1.00 92.88 96 SER A C 1
ATOM 685 O O . SER A 1 96 ? -4.075 9.226 18.823 1.00 92.88 96 SER A O 1
ATOM 687 N N . GLY A 1 97 ? -5.676 7.987 17.852 1.00 94.50 97 GLY A N 1
ATOM 688 C CA . GLY A 1 97 ? -5.537 8.634 16.567 1.00 94.50 97 GLY A CA 1
ATOM 689 C C . GLY A 1 97 ? -6.610 8.238 15.579 1.00 94.50 97 GLY A C 1
ATOM 690 O O . GLY A 1 97 ? -7.572 7.530 15.882 1.00 94.50 97 GLY A O 1
ATOM 691 N N . GLN A 1 98 ? -6.394 8.676 14.349 1.00 95.69 98 GLN A N 1
ATOM 692 C CA . GLN A 1 98 ? -7.264 8.400 13.229 1.00 95.69 98 GLN A CA 1
ATOM 693 C C . GLN A 1 98 ? -6.605 7.409 12.273 1.00 95.69 98 GLN A C 1
ATOM 695 O O . GLN A 1 98 ? -5.410 7.497 11.988 1.00 95.69 98 GLN A O 1
ATOM 700 N N . ALA A 1 99 ? -7.399 6.477 11.755 1.00 95.38 99 ALA A N 1
ATOM 701 C CA . ALA A 1 99 ? -7.063 5.689 10.585 1.00 95.38 99 ALA A CA 1
ATOM 702 C C . ALA A 1 99 ? -8.035 6.007 9.447 1.00 95.38 99 ALA A C 1
ATOM 704 O O . ALA A 1 99 ? -9.253 6.006 9.643 1.00 95.38 99 ALA A O 1
ATOM 705 N N . TRP A 1 100 ? -7.489 6.204 8.255 1.00 97.00 100 TRP A N 1
ATOM 706 C CA . TRP A 1 100 ? -8.218 6.213 6.996 1.00 97.00 100 TRP A CA 1
ATOM 707 C C . TRP A 1 100 ? -7.874 4.945 6.238 1.00 97.00 100 TRP A C 1
ATOM 709 O O . TRP A 1 100 ? -6.707 4.557 6.147 1.00 97.00 100 TRP A O 1
ATOM 719 N N . ARG A 1 101 ? -8.892 4.282 5.705 1.00 96.12 101 ARG A N 1
ATOM 720 C CA . ARG A 1 101 ? -8.735 3.048 4.947 1.00 96.12 101 ARG A CA 1
ATOM 721 C C . ARG A 1 101 ? -9.446 3.177 3.624 1.00 96.12 101 ARG A C 1
ATOM 723 O O . ARG A 1 101 ? -10.594 3.606 3.585 1.00 96.12 101 ARG A O 1
ATOM 730 N N . VAL A 1 102 ? -8.794 2.737 2.564 1.00 96.75 102 VAL A N 1
ATOM 731 C CA . VAL A 1 102 ? -9.448 2.510 1.284 1.00 96.75 102 VAL A CA 1
ATOM 732 C C . VAL A 1 102 ? -9.453 1.023 1.017 1.00 96.75 102 VAL A C 1
ATOM 734 O O . VAL A 1 102 ? -8.397 0.398 1.055 1.00 96.75 102 VAL A O 1
ATOM 737 N N . SER A 1 103 ? -10.628 0.462 0.743 1.00 95.31 103 SER A N 1
ATOM 738 C CA . SER A 1 103 ? -10.734 -0.905 0.242 1.00 95.31 103 SER A CA 1
ATOM 739 C C . SER A 1 103 ? -11.009 -0.915 -1.249 1.00 95.31 103 SER A C 1
ATOM 741 O O . SER A 1 103 ? -11.882 -0.190 -1.727 1.00 95.31 103 SER A O 1
ATOM 743 N N . VAL A 1 104 ? -10.282 -1.769 -1.959 1.00 93.81 104 VAL A N 1
ATOM 744 C CA . VAL A 1 104 ? -10.438 -2.025 -3.387 1.00 93.81 104 VAL A CA 1
ATOM 745 C C . VAL A 1 104 ? -10.799 -3.501 -3.557 1.00 93.81 104 VAL A C 1
ATOM 747 O O . VAL A 1 104 ? -10.049 -4.357 -3.076 1.00 93.81 104 VAL A O 1
ATOM 750 N N . PRO A 1 105 ? -11.944 -3.830 -4.179 1.00 92.81 105 PRO A N 1
ATOM 751 C CA . PRO A 1 105 ? -12.346 -5.217 -4.379 1.00 92.81 105 PRO A CA 1
ATOM 752 C C . PRO A 1 105 ? -11.377 -5.934 -5.327 1.00 92.81 105 PRO A C 1
ATOM 754 O O . PRO A 1 105 ? -10.877 -5.351 -6.289 1.00 92.81 105 PRO A O 1
ATOM 757 N N . LEU A 1 106 ? -11.121 -7.215 -5.070 1.00 90.62 106 LEU A N 1
ATOM 758 C CA . LEU A 1 106 ? -10.390 -8.091 -5.984 1.00 90.62 106 LEU A CA 1
ATOM 759 C C . LEU A 1 106 ? -11.343 -8.686 -7.041 1.00 90.62 106 LEU A C 1
ATOM 761 O O . LEU A 1 106 ? -12.488 -8.994 -6.701 1.00 90.62 106 LEU A O 1
ATOM 765 N N . PRO A 1 107 ? -10.908 -8.865 -8.308 1.00 84.44 107 PRO A N 1
ATOM 766 C CA . PRO A 1 107 ? -9.552 -8.676 -8.840 1.00 84.44 107 PRO A CA 1
ATOM 767 C C . PRO A 1 107 ? -9.301 -7.256 -9.403 1.00 84.44 107 PRO A C 1
ATOM 769 O O . PRO A 1 107 ? -9.184 -7.076 -10.612 1.00 84.44 107 PRO A O 1
ATOM 772 N N . GLY A 1 108 ? -9.224 -6.230 -8.549 1.00 82.25 108 GLY A N 1
ATOM 773 C CA . GLY A 1 108 ? -8.829 -4.875 -8.942 1.00 82.25 108 GLY A CA 1
ATOM 774 C C . GLY A 1 108 ? -7.375 -4.755 -9.422 1.00 82.25 108 GLY A C 1
ATOM 775 O O . GLY A 1 108 ? -6.587 -5.706 -9.348 1.00 82.25 108 GLY A O 1
ATOM 776 N N . ARG A 1 109 ? -7.014 -3.560 -9.906 1.00 88.75 109 ARG A N 1
ATOM 777 C CA . ARG A 1 109 ? -5.681 -3.231 -10.433 1.00 88.75 109 ARG A CA 1
ATOM 778 C C . ARG A 1 109 ? -4.880 -2.405 -9.427 1.00 88.75 109 ARG A C 1
ATOM 780 O O . ARG A 1 109 ? -5.438 -1.616 -8.665 1.00 88.75 109 ARG A O 1
ATOM 787 N N . ALA A 1 110 ? -3.566 -2.603 -9.443 1.00 91.19 110 ALA A N 1
ATOM 788 C CA . ALA A 1 110 ? -2.608 -1.821 -8.679 1.00 91.19 110 ALA A CA 1
ATOM 789 C C . ALA A 1 110 ? -1.409 -1.458 -9.555 1.00 91.19 110 ALA A C 1
ATOM 791 O O . ALA A 1 110 ? -0.915 -2.303 -10.299 1.00 91.19 110 ALA A O 1
ATOM 792 N N . GLU A 1 111 ? -0.938 -0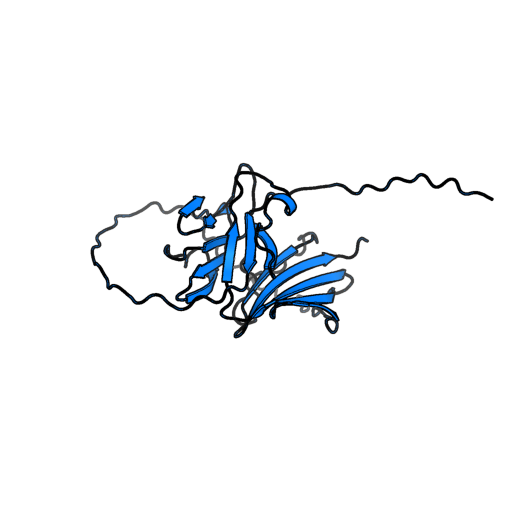.227 -9.422 1.00 92.56 111 GLU A N 1
ATOM 793 C CA . GLU A 1 111 ? 0.150 0.370 -10.189 1.00 92.56 111 GLU A CA 1
ATOM 794 C C . GLU A 1 111 ? 1.096 1.110 -9.251 1.00 92.56 111 GLU A C 1
ATOM 796 O O . GLU A 1 111 ? 0.677 1.747 -8.286 1.00 92.56 111 GLU A O 1
ATOM 801 N N . VAL A 1 112 ? 2.390 1.028 -9.540 1.00 92.50 112 VAL A N 1
ATOM 802 C CA . VAL A 1 112 ? 3.426 1.797 -8.852 1.00 92.50 112 VAL A CA 1
ATOM 803 C C . VAL A 1 112 ? 3.870 2.883 -9.807 1.00 92.50 112 VAL A C 1
ATOM 805 O O . VAL A 1 112 ? 4.291 2.589 -10.919 1.00 92.50 112 VAL A O 1
ATOM 808 N N . HIS A 1 113 ? 3.790 4.128 -9.360 1.00 90.69 113 HIS A N 1
ATOM 809 C CA . HIS A 1 113 ? 4.227 5.284 -10.119 1.00 90.69 113 HIS A CA 1
ATOM 810 C C . HIS A 1 113 ? 5.599 5.700 -9.591 1.00 90.69 113 HIS A C 1
ATOM 812 O O . HIS A 1 113 ? 5.715 6.119 -8.428 1.00 90.69 113 HIS A O 1
ATOM 818 N N . PRO A 1 114 ? 6.652 5.519 -10.404 1.00 89.75 114 PRO A N 1
ATOM 819 C CA . PRO A 1 114 ? 8.000 5.868 -10.015 1.00 89.75 114 PRO A CA 1
ATOM 820 C C . PRO A 1 114 ? 8.125 7.390 -9.948 1.00 89.75 114 PRO A C 1
ATOM 822 O O . PRO A 1 114 ? 7.556 8.122 -10.756 1.00 89.75 114 PRO A O 1
ATOM 825 N N . ALA A 1 115 ? 8.913 7.860 -8.992 1.00 87.44 115 ALA A N 1
ATOM 826 C CA . ALA A 1 115 ? 9.359 9.241 -8.933 1.00 87.44 115 ALA A CA 1
ATOM 827 C C . ALA A 1 115 ? 10.874 9.241 -8.746 1.00 87.44 115 ALA A C 1
ATOM 829 O O . ALA A 1 115 ? 11.391 8.450 -7.956 1.00 87.44 115 ALA A O 1
ATOM 830 N N . ASP A 1 116 ? 11.584 10.127 -9.438 1.00 81.50 116 ASP A N 1
ATOM 831 C CA . ASP A 1 116 ? 13.040 10.258 -9.289 1.00 81.50 116 ASP A CA 1
ATOM 832 C C . ASP A 1 116 ? 13.413 11.037 -8.020 1.00 81.50 116 ASP A C 1
ATOM 834 O O . ASP A 1 116 ? 14.504 10.893 -7.465 1.00 81.50 116 ASP A O 1
ATOM 838 N N . THR A 1 117 ? 12.488 11.869 -7.537 1.00 81.31 117 THR A N 1
ATOM 839 C CA . THR A 1 117 ? 12.669 12.732 -6.368 1.00 81.31 117 THR A CA 1
ATOM 840 C C . THR A 1 117 ? 11.422 12.730 -5.488 1.00 81.31 117 THR A C 1
ATOM 842 O O . THR A 1 117 ? 10.457 12.011 -5.738 1.00 81.31 117 THR A O 1
ATOM 845 N N . VAL A 1 118 ? 11.459 13.506 -4.406 1.00 80.44 118 VAL A N 1
ATOM 846 C CA . VAL A 1 118 ? 10.291 13.719 -3.551 1.00 80.44 118 VAL A CA 1
ATOM 847 C C . VAL A 1 118 ? 9.281 14.581 -4.308 1.00 80.44 118 VAL A C 1
ATOM 849 O O . VAL A 1 118 ? 9.438 15.798 -4.360 1.00 80.44 118 VAL A O 1
ATOM 852 N N . THR A 1 119 ? 8.247 13.953 -4.860 1.00 82.38 119 THR A N 1
ATOM 853 C CA . THR A 1 119 ? 7.210 14.645 -5.635 1.00 82.38 119 THR A CA 1
ATOM 854 C C . THR A 1 119 ? 5.908 14.758 -4.829 1.00 82.38 119 THR A C 1
ATOM 856 O O . THR A 1 119 ? 5.497 13.779 -4.196 1.00 82.38 119 THR A O 1
ATOM 859 N N . PRO A 1 120 ? 5.238 15.928 -4.809 1.00 82.06 120 PRO A N 1
ATOM 860 C CA . PRO A 1 120 ? 3.916 16.069 -4.207 1.00 82.06 120 PRO A CA 1
ATOM 861 C C . PRO A 1 120 ? 2.893 15.119 -4.838 1.00 82.06 120 PRO A C 1
ATOM 863 O O . PRO A 1 120 ? 2.850 14.958 -6.054 1.00 82.06 120 PRO A O 1
ATOM 866 N N . PHE A 1 121 ? 2.005 14.546 -4.021 1.00 77.56 121 PHE A N 1
ATOM 867 C CA . PHE A 1 121 ? 0.963 13.624 -4.499 1.00 77.56 121 PHE A CA 1
ATOM 868 C C . PHE A 1 121 ? 0.136 14.180 -5.652 1.00 77.56 121 PHE A C 1
ATOM 870 O O . PHE A 1 121 ? -0.195 13.434 -6.562 1.00 77.56 121 PHE A O 1
ATOM 877 N N . THR A 1 122 ? -0.185 15.474 -5.614 1.00 80.00 122 THR A N 1
ATOM 878 C CA . THR A 1 122 ? -1.002 16.158 -6.624 1.00 80.00 122 THR A CA 1
ATOM 879 C C . THR A 1 122 ? -0.399 16.120 -8.024 1.00 80.00 122 THR A C 1
ATOM 881 O O . THR A 1 122 ? -1.137 16.251 -8.989 1.00 80.00 122 THR A O 1
ATOM 884 N N . GLU A 1 123 ? 0.917 15.942 -8.137 1.00 83.88 123 GLU A N 1
ATOM 885 C CA . GLU A 1 123 ? 1.636 15.851 -9.414 1.00 83.88 123 GLU A CA 1
ATOM 886 C C . GLU A 1 123 ? 1.778 14.404 -9.910 1.00 83.88 123 GLU A C 1
ATOM 888 O O . GLU A 1 123 ? 2.204 14.180 -11.037 1.00 83.88 123 GLU A O 1
ATOM 893 N N . LEU A 1 124 ? 1.434 13.422 -9.071 1.00 79.38 124 LEU A N 1
ATOM 894 C CA . LEU A 1 124 ? 1.525 11.992 -9.377 1.00 79.38 124 LEU A CA 1
ATOM 895 C C . LEU A 1 124 ? 0.149 11.353 -9.619 1.00 79.38 124 LEU A C 1
ATOM 897 O O . LEU A 1 124 ? 0.065 10.142 -9.817 1.00 79.38 124 LEU A O 1
ATOM 901 N N . LEU A 1 125 ? -0.931 12.136 -9.550 1.00 79.38 125 LEU A N 1
ATOM 902 C CA . LEU A 1 125 ? -2.284 11.627 -9.753 1.00 79.38 125 LEU A CA 1
ATOM 903 C C . LEU A 1 125 ? -2.487 11.203 -11.217 1.00 79.38 125 LEU A C 1
ATOM 905 O O . LEU A 1 125 ? -1.956 11.864 -12.109 1.00 79.38 125 LEU A O 1
ATOM 909 N N . PRO A 1 126 ? -3.264 10.138 -11.480 1.00 79.50 126 PRO A N 1
ATOM 910 C CA . PRO A 1 126 ? -3.602 9.750 -12.840 1.00 79.50 126 PRO A CA 1
ATOM 911 C C . PRO A 1 126 ? -4.410 10.838 -13.546 1.00 79.50 126 PRO A C 1
ATOM 913 O O . PRO A 1 126 ? -5.252 11.496 -12.931 1.00 79.50 126 PRO A O 1
ATOM 916 N N . ASP A 1 127 ? -4.227 10.939 -14.861 1.00 81.19 127 ASP A N 1
ATOM 917 C CA . ASP A 1 127 ? -5.080 11.764 -15.723 1.00 81.19 127 ASP A CA 1
ATOM 918 C C . ASP A 1 127 ? -6.478 11.147 -15.927 1.00 81.19 127 ASP A C 1
ATOM 920 O O . ASP A 1 127 ? -7.401 11.821 -16.393 1.00 81.19 127 ASP A O 1
ATOM 924 N N . ASP A 1 128 ? -6.654 9.856 -15.616 1.00 82.69 128 ASP A N 1
ATOM 925 C CA . ASP A 1 128 ? -7.940 9.184 -15.760 1.00 82.69 128 ASP A CA 1
ATOM 926 C C . ASP A 1 128 ? -8.950 9.643 -14.685 1.00 82.69 128 ASP A C 1
ATOM 928 O O . ASP A 1 128 ? -8.580 9.922 -13.538 1.00 82.69 128 ASP A O 1
ATOM 932 N N . PRO A 1 129 ? -10.251 9.728 -15.029 1.00 79.50 129 PRO A N 1
ATOM 933 C CA . PRO A 1 129 ? -11.272 10.288 -14.143 1.00 79.50 129 PRO A CA 1
ATOM 934 C C . PRO A 1 129 ? -11.599 9.411 -12.919 1.00 79.50 129 PRO A C 1
ATOM 936 O O . PRO A 1 129 ? -12.444 9.798 -12.108 1.00 79.50 129 PRO A O 1
ATOM 939 N N . GLY A 1 130 ? -10.959 8.248 -12.761 1.00 84.31 130 GLY A N 1
ATOM 940 C CA . GLY A 1 130 ? -11.178 7.338 -11.648 1.00 84.31 130 GLY A CA 1
ATOM 941 C C . GLY A 1 130 ? -12.441 6.471 -11.767 1.00 84.31 130 GLY A C 1
ATOM 942 O O . GLY A 1 130 ? -13.070 6.394 -12.826 1.00 84.31 130 GLY A O 1
ATOM 943 N N . PRO A 1 131 ? -12.830 5.785 -10.676 1.00 88.00 131 PRO A N 1
ATOM 944 C CA . PRO A 1 131 ? -12.316 5.970 -9.321 1.00 88.00 131 PRO A CA 1
ATOM 945 C C . PRO A 1 131 ? -10.961 5.290 -9.097 1.00 88.00 131 PRO A C 1
ATOM 947 O O . PRO A 1 131 ? -10.779 4.111 -9.402 1.00 88.00 131 PRO A O 1
ATOM 950 N N . TRP A 1 132 ? -10.045 6.036 -8.482 1.00 88.75 132 TRP A N 1
ATOM 951 C CA . TRP A 1 132 ? -8.760 5.541 -8.009 1.00 88.75 132 TRP A CA 1
ATOM 952 C C . TRP A 1 132 ? -8.484 6.012 -6.582 1.00 88.75 132 TRP A C 1
ATOM 954 O O . TRP A 1 132 ? -9.099 6.952 -6.074 1.00 88.75 132 TRP A O 1
ATOM 964 N N . ALA A 1 133 ? -7.555 5.335 -5.920 1.00 90.25 133 ALA A N 1
ATOM 965 C CA . ALA A 1 133 ? -7.014 5.754 -4.637 1.00 90.25 133 ALA A CA 1
ATOM 966 C C . ALA A 1 133 ? -5.499 5.611 -4.639 1.00 90.25 133 ALA A C 1
ATOM 968 O O . ALA A 1 133 ? -4.955 4.704 -5.267 1.00 90.25 133 ALA A O 1
ATOM 969 N N . ALA A 1 134 ? -4.834 6.506 -3.919 1.00 90.94 134 ALA A N 1
ATOM 970 C CA . ALA A 1 134 ? -3.388 6.596 -3.917 1.00 90.94 134 ALA A CA 1
ATOM 971 C C . ALA A 1 134 ? -2.853 6.660 -2.486 1.00 90.94 134 ALA A C 1
ATOM 973 O O . ALA A 1 134 ? -3.445 7.317 -1.628 1.00 90.94 134 ALA A O 1
ATOM 974 N N . ILE A 1 135 ? -1.727 5.997 -2.226 1.00 91.88 135 ILE A N 1
ATOM 975 C CA . ILE A 1 135 ? -1.015 6.102 -0.949 1.00 91.88 135 ILE A CA 1
ATOM 976 C C . ILE A 1 135 ? 0.492 6.178 -1.161 1.00 91.88 135 ILE A C 1
ATOM 978 O O . ILE A 1 135 ? 1.031 5.708 -2.164 1.00 91.88 135 ILE A O 1
ATOM 982 N N . ASN A 1 136 ? 1.182 6.748 -0.179 1.00 88.25 136 ASN A N 1
ATOM 983 C CA . ASN A 1 136 ? 2.623 6.838 -0.198 1.00 88.25 136 ASN A CA 1
ATOM 984 C C . ASN A 1 136 ? 3.225 5.455 0.005 1.00 88.25 136 ASN A C 1
ATOM 986 O O . ASN A 1 136 ? 2.837 4.718 0.916 1.00 88.25 136 ASN A O 1
ATOM 990 N N . GLY A 1 137 ? 4.175 5.139 -0.861 1.00 85.88 137 GLY A N 1
ATOM 991 C CA . GLY A 1 137 ? 4.851 3.863 -0.935 1.00 85.88 137 GLY A CA 1
ATOM 992 C C . GLY A 1 137 ? 6.281 3.925 -0.404 1.00 85.88 137 GLY A C 1
ATOM 993 O O . GLY A 1 137 ? 6.498 4.150 0.784 1.00 85.88 137 GLY A O 1
ATOM 994 N N . GLY A 1 138 ? 7.247 3.639 -1.280 1.00 85.44 138 GLY A N 1
ATOM 995 C CA . GLY A 1 138 ? 8.650 3.411 -0.925 1.00 85.44 138 GLY A CA 1
ATOM 996 C C . GLY A 1 138 ? 9.361 4.633 -0.343 1.00 85.44 138 GLY A C 1
ATOM 997 O O . GLY A 1 138 ? 8.852 5.749 -0.365 1.00 85.44 138 GLY A O 1
ATOM 998 N N . PHE A 1 139 ? 10.570 4.395 0.164 1.00 86.12 139 PHE A N 1
ATOM 999 C CA . PHE A 1 139 ? 11.379 5.378 0.888 1.00 86.12 139 PHE A CA 1
ATOM 1000 C C . PHE A 1 139 ? 12.477 5.971 0.017 1.00 86.12 139 PHE A C 1
ATOM 1002 O O . PHE A 1 139 ? 12.979 5.310 -0.893 1.00 86.12 139 PHE A O 1
ATOM 1009 N N . TYR A 1 140 ? 12.846 7.219 0.309 1.00 85.69 140 TYR A N 1
ATOM 1010 C CA . TYR A 1 140 ? 13.765 8.010 -0.502 1.00 85.69 140 TYR A CA 1
ATOM 1011 C C . TYR A 1 140 ? 14.834 8.693 0.351 1.00 85.69 140 TYR A C 1
ATOM 1013 O O . TYR A 1 140 ? 14.548 9.201 1.433 1.00 85.69 140 TYR A O 1
ATOM 1021 N N . GLU A 1 141 ? 16.042 8.791 -0.206 1.00 83.94 141 GLU A N 1
ATOM 1022 C CA . GLU A 1 141 ? 17.120 9.659 0.297 1.00 83.94 141 GLU A CA 1
ATOM 1023 C C . GLU A 1 141 ? 17.693 10.524 -0.834 1.00 83.94 141 GLU A C 1
ATOM 1025 O O . GLU A 1 141 ? 17.515 11.737 -0.855 1.00 83.94 141 GLU A O 1
ATOM 1030 N N . ARG A 1 142 ? 18.367 9.887 -1.801 1.00 81.75 142 ARG A N 1
ATOM 1031 C CA . ARG A 1 142 ? 18.913 10.502 -3.029 1.00 81.75 142 ARG A CA 1
ATOM 1032 C C . ARG A 1 142 ? 18.295 9.862 -4.280 1.00 81.75 142 ARG A C 1
ATOM 1034 O O . ARG A 1 142 ? 18.988 9.619 -5.260 1.00 81.75 142 ARG A O 1
ATOM 1041 N N . GLY A 1 143 ? 17.021 9.498 -4.165 1.00 84.81 143 GLY A N 1
ATOM 1042 C CA . GLY A 1 143 ? 16.314 8.548 -5.025 1.00 84.81 143 GLY A CA 1
ATOM 1043 C C . GLY A 1 143 ? 15.692 7.429 -4.187 1.00 84.81 143 GLY A C 1
ATOM 1044 O O . GLY A 1 143 ? 15.873 7.405 -2.960 1.00 84.81 143 GLY A O 1
ATOM 1045 N N . ALA A 1 144 ? 14.969 6.519 -4.839 1.00 89.25 144 ALA A N 1
ATOM 1046 C CA . ALA A 1 144 ? 14.346 5.377 -4.179 1.00 89.25 144 ALA A CA 1
ATOM 1047 C C . ALA A 1 144 ? 15.398 4.497 -3.473 1.00 89.25 144 ALA A C 1
ATOM 1049 O O . ALA A 1 144 ? 16.483 4.228 -3.989 1.00 89.25 144 ALA A O 1
ATOM 1050 N N . MET A 1 145 ? 15.091 4.055 -2.254 1.00 91.88 145 MET A N 1
ATOM 1051 C CA . MET A 1 145 ? 16.004 3.259 -1.422 1.00 91.88 145 MET A CA 1
ATOM 1052 C C . MET A 1 145 ? 15.962 1.754 -1.730 1.00 91.88 145 MET A C 1
ATOM 1054 O O . MET A 1 145 ? 16.822 1.005 -1.249 1.00 91.88 145 MET A O 1
ATOM 1058 N N . GLY A 1 146 ? 14.957 1.313 -2.488 1.00 93.69 146 GLY A N 1
ATOM 1059 C CA . GLY A 1 146 ? 14.626 -0.086 -2.740 1.00 93.69 146 GLY A CA 1
ATOM 1060 C C . GLY A 1 146 ? 14.016 -0.322 -4.113 1.00 93.69 146 GLY A C 1
ATOM 1061 O O . GLY A 1 146 ? 13.903 0.606 -4.909 1.00 93.69 146 GLY A O 1
ATOM 1062 N N . LEU A 1 147 ? 13.607 -1.570 -4.350 1.00 96.38 147 LEU A N 1
ATOM 1063 C CA . LEU A 1 147 ? 13.008 -2.006 -5.608 1.00 96.38 147 LEU A CA 1
ATOM 1064 C C . LEU A 1 147 ? 11.833 -1.108 -6.012 1.00 96.38 147 LEU A C 1
ATOM 1066 O O . LEU A 1 147 ? 10.896 -0.927 -5.229 1.00 96.38 147 LEU A O 1
ATOM 1070 N N . VAL A 1 148 ? 11.854 -0.642 -7.257 1.00 96.44 148 VAL A N 1
ATOM 1071 C CA . VAL A 1 148 ? 10.718 0.002 -7.922 1.00 96.44 148 VAL A CA 1
ATOM 1072 C C . VAL A 1 148 ? 10.586 -0.605 -9.312 1.00 96.44 148 VAL A C 1
ATOM 1074 O O . VAL A 1 148 ? 11.499 -0.482 -10.126 1.00 96.44 148 VAL A O 1
ATOM 1077 N N . VAL A 1 149 ? 9.452 -1.250 -9.577 1.00 97.19 149 VAL A N 1
ATOM 1078 C CA . VAL A 1 149 ? 9.078 -1.776 -10.892 1.00 97.19 149 VAL A CA 1
ATOM 1079 C C . VAL A 1 149 ? 7.735 -1.178 -11.287 1.00 97.19 149 VAL A C 1
ATOM 1081 O O . VAL A 1 149 ? 6.758 -1.316 -10.546 1.00 97.19 149 VAL A O 1
ATOM 1084 N N . ALA A 1 150 ? 7.695 -0.544 -12.452 1.00 95.62 150 ALA A N 1
ATOM 1085 C CA . ALA A 1 150 ? 6.501 0.050 -13.035 1.00 95.62 150 ALA A CA 1
ATOM 1086 C C . ALA A 1 150 ? 6.418 -0.352 -14.507 1.00 95.62 150 ALA A C 1
ATOM 1088 O O . ALA A 1 150 ? 7.424 -0.319 -15.211 1.00 95.62 150 ALA A O 1
ATOM 1089 N N . ASP A 1 151 ? 5.244 -0.800 -14.953 1.00 94.88 151 ASP A N 1
ATOM 1090 C CA . ASP A 1 151 ? 5.010 -1.290 -16.318 1.00 94.88 151 ASP A CA 1
ATOM 1091 C C . ASP A 1 151 ? 6.060 -2.304 -16.822 1.00 94.88 151 ASP A C 1
ATOM 1093 O O . ASP A 1 151 ? 6.433 -2.334 -17.993 1.00 94.88 151 ASP A O 1
ATOM 1097 N N . GLY A 1 152 ? 6.557 -3.157 -15.919 1.00 96.88 152 GLY A N 1
ATOM 1098 C CA . GLY A 1 152 ? 7.589 -4.158 -16.208 1.00 96.88 152 GLY A CA 1
ATOM 1099 C C . GLY A 1 152 ? 9.015 -3.615 -16.304 1.00 96.88 152 GLY A C 1
ATOM 1100 O O . GLY A 1 152 ? 9.941 -4.397 -16.513 1.00 96.88 152 GLY A O 1
ATOM 1101 N N . VAL A 1 153 ? 9.217 -2.311 -16.116 1.00 97.06 153 VAL A N 1
ATOM 1102 C CA . VAL A 1 153 ? 10.531 -1.665 -16.099 1.00 97.06 153 VAL A CA 1
ATOM 1103 C C . VAL A 1 153 ? 11.019 -1.530 -14.661 1.00 97.06 153 VAL A C 1
ATOM 1105 O O . VAL A 1 153 ? 10.342 -0.958 -13.809 1.00 97.06 153 VAL A O 1
ATOM 1108 N N . GLU A 1 154 ? 12.216 -2.046 -14.380 1.00 97.19 154 GLU A N 1
ATOM 1109 C CA . GLU A 1 154 ? 12.896 -1.821 -13.103 1.00 97.19 154 GLU A CA 1
ATOM 1110 C C . GLU A 1 154 ? 13.563 -0.437 -13.105 1.00 97.19 154 GLU A C 1
ATOM 1112 O O . GLU A 1 154 ? 14.519 -0.193 -13.838 1.00 97.19 154 GLU A O 1
ATOM 1117 N N . HIS A 1 155 ? 13.056 0.473 -12.272 1.00 94.94 155 HIS A N 1
ATOM 1118 C CA . HIS A 1 155 ? 13.597 1.825 -12.094 1.00 94.94 155 HIS A CA 1
ATOM 1119 C C . HIS A 1 155 ? 14.691 1.873 -11.030 1.00 94.94 155 HIS A C 1
ATOM 1121 O O . HIS A 1 155 ? 15.591 2.711 -11.064 1.00 94.94 155 HIS A O 1
ATOM 1127 N N . THR A 1 156 ? 14.599 1.006 -10.028 1.00 94.94 156 THR A N 1
ATOM 1128 C CA . THR A 1 156 ? 15.590 0.898 -8.958 1.00 94.94 156 THR A CA 1
ATOM 1129 C C . THR A 1 156 ? 15.655 -0.557 -8.520 1.00 94.94 156 THR A C 1
ATOM 1131 O O . THR A 1 156 ? 14.595 -1.165 -8.357 1.00 94.94 156 THR A O 1
ATOM 1134 N N . PRO A 1 157 ? 16.858 -1.127 -8.326 1.00 95.56 157 PRO A N 1
ATOM 1135 C CA . PRO A 1 157 ? 17.004 -2.532 -7.983 1.00 95.56 157 PRO A CA 1
ATOM 1136 C C . PRO A 1 157 ? 16.611 -2.818 -6.536 1.00 95.56 157 PRO A C 1
ATOM 1138 O O . PRO A 1 157 ? 16.612 -1.945 -5.661 1.00 95.56 157 PRO A O 1
ATOM 1141 N N . LEU A 1 158 ? 16.346 -4.096 -6.264 1.00 96.38 158 LEU A N 1
ATOM 1142 C CA . LEU A 1 158 ? 16.186 -4.599 -4.906 1.00 96.38 158 LEU A CA 1
ATOM 1143 C C . LEU A 1 158 ? 17.409 -4.251 -4.048 1.00 96.38 158 LEU A C 1
ATOM 1145 O O . LEU A 1 158 ? 18.548 -4.515 -4.426 1.00 96.38 158 LEU A O 1
ATOM 1149 N N . SER A 1 159 ? 17.173 -3.694 -2.860 1.00 93.88 159 SER A N 1
ATOM 1150 C CA . SER A 1 159 ? 18.247 -3.224 -1.983 1.00 93.88 159 SER A CA 1
ATOM 1151 C C . SER A 1 159 ? 17.978 -3.609 -0.529 1.00 93.88 159 SER A C 1
ATOM 1153 O O . SER A 1 159 ? 16.858 -3.435 -0.047 1.00 93.88 159 SER A O 1
ATOM 1155 N N . PRO A 1 160 ? 18.987 -4.060 0.240 1.00 90.75 160 PRO A N 1
ATOM 1156 C CA . PRO A 1 160 ? 18.830 -4.301 1.676 1.00 90.75 160 PRO A CA 1
ATOM 1157 C C . PRO A 1 160 ? 18.350 -3.068 2.459 1.00 90.75 160 PRO A C 1
ATOM 1159 O O . PRO A 1 160 ? 17.690 -3.212 3.485 1.00 90.75 160 PRO A O 1
ATOM 1162 N N . ARG A 1 161 ? 18.641 -1.857 1.959 1.00 88.12 161 ARG A N 1
ATOM 1163 C CA . ARG A 1 161 ? 18.235 -0.583 2.577 1.00 88.12 161 ARG A CA 1
ATOM 1164 C C . ARG A 1 161 ? 16.775 -0.212 2.309 1.00 88.12 161 ARG A C 1
ATOM 1166 O O . ARG A 1 161 ? 16.240 0.630 3.018 1.00 88.12 161 ARG A O 1
ATOM 1173 N N . GLY A 1 162 ? 16.136 -0.831 1.315 1.00 86.62 162 GLY A N 1
ATOM 1174 C CA . GLY A 1 162 ? 14.754 -0.536 0.927 1.00 86.62 162 GLY A CA 1
ATOM 1175 C C . GLY A 1 162 ? 13.698 -1.124 1.862 1.00 86.62 162 GLY A C 1
ATOM 1176 O O . GLY A 1 162 ? 12.529 -0.768 1.753 1.00 86.62 162 GLY A O 1
ATOM 1177 N N . GLY A 1 163 ? 14.102 -2.016 2.772 1.00 89.75 163 GLY A N 1
ATOM 1178 C CA . GLY A 1 163 ? 13.201 -2.694 3.696 1.00 89.75 163 GLY A CA 1
ATOM 1179 C C . GLY A 1 163 ? 13.023 -4.182 3.450 1.00 89.75 163 GLY A C 1
ATOM 1180 O O . GLY A 1 163 ? 13.686 -4.787 2.608 1.00 89.75 163 GLY A O 1
ATOM 1181 N N . SER A 1 164 ? 12.172 -4.814 4.244 1.00 91.25 164 SER A N 1
ATOM 1182 C CA . SER A 1 164 ? 11.908 -6.250 4.200 1.00 91.25 164 SER A CA 1
ATOM 1183 C C . SER A 1 164 ? 10.687 -6.613 3.358 1.00 91.25 164 SER A C 1
ATOM 1185 O O . SER A 1 164 ? 10.644 -7.724 2.839 1.00 91.25 164 SER A O 1
ATOM 1187 N N . GLY A 1 165 ? 9.711 -5.716 3.201 1.00 94.25 165 GLY A N 1
ATOM 1188 C CA . GLY A 1 165 ? 8.467 -5.995 2.488 1.00 94.25 165 GLY A CA 1
ATOM 1189 C C . GLY A 1 165 ? 8.533 -5.594 1.019 1.00 94.25 165 GLY A C 1
ATOM 1190 O O . GLY A 1 165 ? 9.036 -4.525 0.689 1.00 94.25 165 GLY A O 1
ATOM 1191 N N . ILE A 1 166 ? 7.983 -6.424 0.136 1.00 95.94 166 ILE A N 1
ATOM 1192 C CA . ILE A 1 166 ? 7.721 -6.067 -1.260 1.00 95.94 166 ILE A CA 1
ATOM 1193 C C . ILE A 1 166 ? 6.245 -6.278 -1.533 1.00 95.94 166 ILE A C 1
ATOM 1195 O O . ILE A 1 166 ? 5.746 -7.394 -1.383 1.00 95.94 166 ILE A O 1
ATOM 1199 N N . PHE A 1 167 ? 5.570 -5.211 -1.946 1.00 96.44 167 PHE A N 1
ATOM 1200 C CA . PHE A 1 167 ? 4.274 -5.301 -2.599 1.00 96.44 167 PHE A CA 1
ATOM 1201 C C . PHE A 1 167 ? 4.498 -5.529 -4.093 1.00 96.44 167 PHE A C 1
ATOM 1203 O O . PHE A 1 167 ? 5.330 -4.856 -4.696 1.00 96.44 167 PHE A O 1
ATOM 1210 N N . SER A 1 168 ? 3.756 -6.448 -4.697 1.00 96.56 168 SER A N 1
ATOM 1211 C CA . SER A 1 168 ? 3.733 -6.626 -6.145 1.00 96.56 168 SER A CA 1
ATOM 1212 C C . SER A 1 168 ? 2.331 -6.929 -6.646 1.00 96.56 168 SER A C 1
ATOM 1214 O O . SER A 1 168 ? 1.480 -7.414 -5.900 1.00 96.56 168 SER A O 1
ATOM 1216 N N . TRP A 1 169 ? 2.095 -6.649 -7.923 1.00 96.00 169 TRP A N 1
ATOM 1217 C CA . TRP A 1 169 ? 0.853 -6.976 -8.607 1.00 96.00 169 TRP A CA 1
ATOM 1218 C C . TRP A 1 169 ? 1.151 -7.470 -10.020 1.00 96.00 169 TRP A C 1
ATOM 1220 O O . TRP A 1 169 ? 2.027 -6.943 -10.709 1.00 96.00 169 TRP A O 1
ATOM 1230 N N . SER A 1 170 ? 0.413 -8.491 -10.451 1.00 95.31 170 SER A N 1
ATOM 1231 C CA . SER A 1 170 ? 0.365 -8.923 -11.845 1.00 95.31 170 SER A CA 1
ATOM 1232 C C . SER A 1 170 ? -1.064 -9.314 -12.234 1.00 95.31 170 SER A C 1
ATOM 1234 O O . SER A 1 170 ? -1.836 -9.731 -11.367 1.00 95.31 170 SER A O 1
ATOM 1236 N N . PRO A 1 171 ? -1.423 -9.264 -13.529 1.00 93.06 171 PRO A N 1
ATOM 1237 C CA . PRO A 1 171 ? -2.721 -9.755 -13.994 1.00 93.06 171 PRO A CA 1
ATOM 1238 C C . PRO A 1 171 ? -2.949 -11.249 -13.717 1.00 93.06 171 PRO A C 1
ATOM 1240 O O . PRO A 1 171 ? -4.088 -11.689 -13.596 1.00 93.06 171 PRO A O 1
ATOM 1243 N N . THR A 1 172 ? -1.873 -12.039 -13.637 1.00 92.25 172 THR A N 1
ATOM 1244 C CA . THR A 1 172 ? -1.931 -13.500 -13.488 1.00 92.25 172 THR A CA 1
ATOM 1245 C C . THR A 1 172 ? -2.006 -13.956 -12.034 1.00 92.25 172 THR A C 1
ATOM 1247 O O . THR A 1 172 ? -2.685 -14.935 -11.738 1.00 92.25 172 THR A O 1
ATOM 1250 N N . GLU A 1 173 ? -1.329 -13.264 -11.116 1.00 92.31 173 GLU A N 1
ATOM 1251 C CA . GLU A 1 173 ? -1.271 -13.646 -9.699 1.00 92.31 173 GLU A CA 1
ATOM 1252 C C . GLU A 1 173 ? -2.122 -12.735 -8.803 1.00 92.31 173 GLU A C 1
ATOM 1254 O O . GLU A 1 173 ? -2.491 -13.132 -7.693 1.00 92.31 173 GLU A O 1
ATOM 1259 N N . GLY A 1 174 ? -2.457 -11.528 -9.262 1.00 94.00 174 GLY A N 1
ATOM 1260 C CA . GLY A 1 174 ? -3.047 -10.478 -8.438 1.00 94.00 174 GLY A CA 1
ATOM 1261 C C . GLY A 1 174 ? -2.032 -9.873 -7.457 1.00 94.00 174 GLY A C 1
ATOM 1262 O O . GLY A 1 174 ? -0.820 -10.019 -7.642 1.00 94.00 174 GLY A O 1
ATOM 1263 N N . PRO A 1 175 ? -2.494 -9.182 -6.398 1.00 95.00 175 PRO A N 1
ATOM 1264 C CA . PRO A 1 175 ? -1.600 -8.548 -5.439 1.00 95.00 175 PRO A CA 1
ATOM 1265 C C . PRO A 1 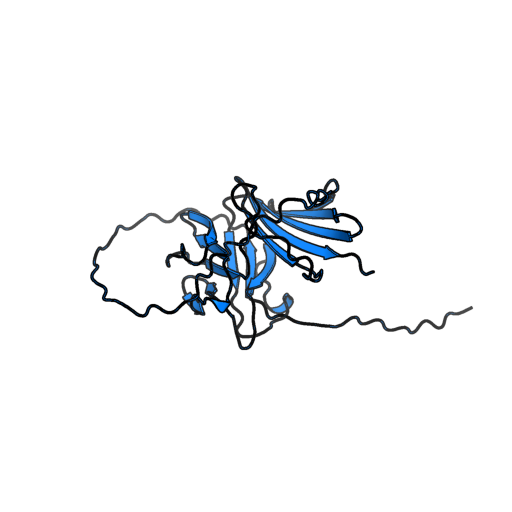175 ? -0.920 -9.577 -4.527 1.00 95.00 175 PRO A C 1
ATOM 1267 O O . PRO A 1 175 ? -1.525 -10.568 -4.101 1.00 95.00 175 PRO A O 1
ATOM 1270 N N . ARG A 1 176 ? 0.341 -9.327 -4.177 1.00 95.31 176 ARG A N 1
ATOM 1271 C CA . ARG A 1 176 ? 1.126 -10.118 -3.224 1.00 95.31 176 ARG A CA 1
ATOM 1272 C C . ARG A 1 176 ? 1.968 -9.204 -2.343 1.00 95.31 176 ARG A C 1
ATOM 1274 O O . ARG A 1 176 ? 2.451 -8.169 -2.786 1.00 95.31 176 ARG A O 1
ATOM 1281 N N . ILE A 1 177 ? 2.171 -9.625 -1.096 1.00 95.00 177 ILE A N 1
ATOM 1282 C CA . ILE A 1 177 ? 3.165 -9.039 -0.195 1.00 95.00 177 ILE A CA 1
ATOM 1283 C C . ILE A 1 177 ? 4.116 -10.156 0.217 1.00 95.00 177 ILE A C 1
ATOM 1285 O O . ILE A 1 177 ? 3.690 -11.147 0.811 1.00 95.00 177 ILE A O 1
ATOM 1289 N N . ARG A 1 178 ? 5.400 -10.012 -0.110 1.00 93.94 178 ARG A N 1
ATOM 1290 C CA . ARG A 1 178 ? 6.438 -11.012 0.175 1.00 93.94 178 ARG A CA 1
ATOM 1291 C C . ARG A 1 178 ? 7.595 -10.380 0.939 1.00 93.94 178 ARG A C 1
ATOM 1293 O O . ARG A 1 178 ? 7.785 -9.165 0.907 1.00 93.94 178 ARG A O 1
ATOM 1300 N N . HIS A 1 179 ? 8.369 -11.209 1.634 1.00 94.69 179 HIS A N 1
ATOM 1301 C CA . HIS A 1 179 ? 9.668 -10.778 2.144 1.00 94.69 179 HIS A CA 1
ATOM 1302 C C . HIS A 1 179 ? 10.654 -10.600 0.979 1.00 94.69 179 HIS A C 1
ATOM 1304 O O . HIS A 1 179 ? 10.596 -11.357 0.011 1.00 94.69 179 HIS A O 1
ATOM 1310 N N . ARG A 1 180 ? 11.596 -9.656 1.082 1.00 95.00 180 ARG A N 1
ATOM 1311 C CA . ARG A 1 180 ? 12.578 -9.358 0.027 1.00 95.00 180 ARG A CA 1
ATOM 1312 C C . ARG A 1 180 ? 13.409 -10.560 -0.424 1.00 95.00 180 ARG A C 1
ATOM 1314 O O . ARG A 1 180 ? 13.766 -10.641 -1.589 1.00 95.00 180 ARG A O 1
ATOM 1321 N N . SER A 1 181 ? 13.698 -11.504 0.473 1.00 94.88 181 SER A N 1
ATOM 1322 C CA . SER A 1 181 ? 14.454 -12.722 0.138 1.00 94.88 181 SER A CA 1
ATOM 1323 C C . SER A 1 181 ? 13.646 -13.723 -0.692 1.00 94.88 181 SER A C 1
ATOM 1325 O O . SER A 1 181 ? 14.227 -14.600 -1.315 1.00 94.88 181 SER A O 1
ATOM 1327 N N . ALA A 1 182 ? 12.318 -13.588 -0.707 1.00 95.50 182 ALA A N 1
ATOM 1328 C CA . ALA A 1 182 ? 11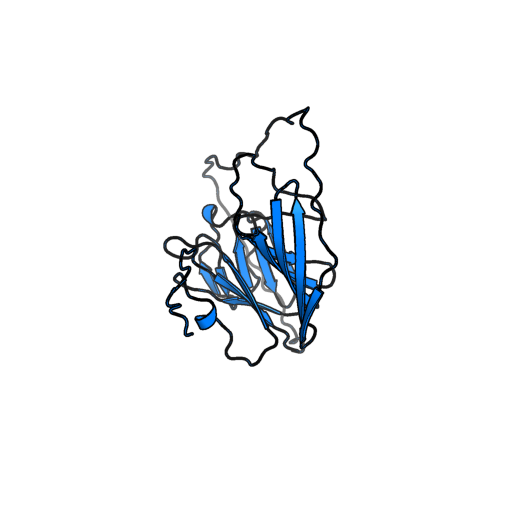.407 -14.374 -1.534 1.00 95.50 182 ALA A CA 1
ATOM 1329 C C . ALA A 1 182 ? 10.984 -13.615 -2.808 1.00 95.50 182 ALA A C 1
ATOM 1331 O O . ALA A 1 182 ? 10.032 -14.014 -3.489 1.00 95.50 182 ALA A O 1
ATOM 1332 N N . TRP A 1 183 ? 11.643 -12.489 -3.108 1.00 95.38 183 TRP A N 1
ATOM 1333 C CA . TRP A 1 183 ? 11.419 -11.751 -4.342 1.00 95.38 183 TRP A CA 1
ATOM 1334 C C . TRP A 1 183 ? 11.861 -12.572 -5.546 1.00 95.38 183 TRP A C 1
ATOM 1336 O O . TRP A 1 183 ? 12.939 -13.161 -5.553 1.00 95.38 183 TRP A O 1
ATOM 1346 N N . THR A 1 184 ? 11.033 -12.553 -6.583 1.00 95.00 184 THR A N 1
ATOM 1347 C CA . THR A 1 184 ? 11.363 -13.085 -7.903 1.00 95.00 184 THR A CA 1
ATOM 1348 C C . THR A 1 184 ? 10.920 -12.048 -8.934 1.00 95.00 184 THR A C 1
ATOM 1350 O O . THR A 1 184 ? 9.791 -11.559 -8.827 1.00 95.00 184 THR A O 1
ATOM 1353 N N . PRO A 1 185 ? 11.783 -11.663 -9.893 1.00 95.31 185 PRO A N 1
ATOM 1354 C CA . PRO A 1 185 ? 11.385 -10.789 -10.993 1.00 95.31 185 PRO A CA 1
ATOM 1355 C C . PRO A 1 185 ? 10.219 -11.382 -11.792 1.00 95.31 185 PRO A C 1
ATOM 1357 O O . PRO A 1 185 ? 10.057 -12.600 -11.847 1.00 95.31 185 PRO A O 1
ATOM 1360 N N . GLY A 1 186 ? 9.423 -10.527 -12.435 1.00 94.81 186 GLY A N 1
ATOM 1361 C CA . GLY A 1 186 ? 8.301 -10.959 -13.274 1.00 94.81 186 GLY A CA 1
ATOM 1362 C C . GLY A 1 186 ? 7.043 -10.102 -13.135 1.00 94.81 186 GLY A C 1
ATOM 1363 O O . GLY A 1 186 ? 6.480 -9.721 -14.161 1.00 94.81 186 GLY A O 1
ATOM 1364 N N . PRO A 1 187 ? 6.588 -9.755 -11.913 1.00 96.69 187 PRO A N 1
ATOM 1365 C CA . PRO A 1 187 ? 5.453 -8.854 -11.759 1.00 96.69 187 PRO A CA 1
ATOM 1366 C C . PRO A 1 187 ? 5.724 -7.503 -12.442 1.00 96.69 187 PRO A C 1
ATOM 1368 O O . PRO A 1 187 ? 6.766 -6.903 -12.174 1.00 96.69 187 PRO A O 1
ATOM 1371 N N . PRO A 1 188 ? 4.803 -6.995 -13.285 1.00 97.25 188 PRO A N 1
ATOM 1372 C CA . PRO A 1 188 ? 4.973 -5.709 -13.964 1.00 97.25 188 PRO A CA 1
ATOM 1373 C C . PRO A 1 188 ? 4.924 -4.520 -13.000 1.00 97.25 188 PRO A C 1
ATOM 1375 O O . PRO A 1 188 ? 5.289 -3.406 -13.357 1.00 97.25 188 PRO A O 1
ATOM 1378 N N . THR A 1 189 ? 4.460 -4.747 -11.775 1.00 97.25 189 THR A N 1
ATOM 1379 C CA . THR A 1 189 ? 4.368 -3.737 -10.734 1.00 97.25 189 THR A CA 1
ATOM 1380 C C . THR A 1 189 ? 4.944 -4.299 -9.449 1.00 97.25 189 THR A C 1
ATOM 1382 O O . THR A 1 189 ? 4.487 -5.339 -8.963 1.00 97.25 189 THR A O 1
ATOM 1385 N N . ALA A 1 190 ? 5.930 -3.610 -8.883 1.00 97.12 190 ALA A N 1
ATOM 1386 C CA . ALA A 1 190 ? 6.493 -3.954 -7.588 1.00 97.12 190 ALA A CA 1
ATOM 1387 C C . ALA A 1 190 ? 7.099 -2.743 -6.884 1.00 97.12 190 ALA A C 1
ATOM 1389 O O . ALA A 1 190 ? 7.638 -1.831 -7.506 1.00 97.12 190 ALA A O 1
ATOM 1390 N N . LEU A 1 191 ? 7.030 -2.758 -5.559 1.00 96.44 191 LEU A N 1
ATOM 1391 C CA . LEU A 1 191 ? 7.568 -1.714 -4.709 1.00 96.44 191 LEU A CA 1
ATOM 1392 C C . LEU A 1 191 ? 8.085 -2.319 -3.407 1.00 96.44 191 LEU A C 1
ATOM 1394 O O . LEU A 1 191 ? 7.349 -3.002 -2.690 1.00 96.44 191 LEU A O 1
ATOM 1398 N N . GLN A 1 192 ? 9.338 -2.024 -3.077 1.00 95.38 192 GLN A N 1
ATOM 1399 C CA . GLN A 1 192 ? 9.922 -2.360 -1.785 1.00 95.38 192 GLN A CA 1
ATOM 1400 C C . GLN A 1 192 ? 9.622 -1.277 -0.741 1.00 95.38 192 GLN A C 1
ATOM 1402 O O . GLN A 1 192 ? 9.729 -0.079 -1.005 1.00 95.38 192 GLN A O 1
ATOM 1407 N N . SER A 1 193 ? 9.269 -1.719 0.463 1.00 89.56 193 SER A N 1
ATOM 1408 C CA . SER A 1 193 ? 8.957 -0.884 1.622 1.00 89.56 193 SER A CA 1
ATOM 1409 C C . SER A 1 193 ? 9.621 -1.430 2.893 1.00 89.56 193 SER A C 1
ATOM 1411 O O . SER A 1 193 ? 9.955 -2.618 2.972 1.00 89.56 193 SER A O 1
ATOM 1413 N N . ILE A 1 194 ? 9.807 -0.554 3.894 1.00 72.19 194 ILE A N 1
ATOM 1414 C CA . ILE A 1 194 ? 10.614 -0.787 5.104 1.00 72.19 194 ILE A CA 1
ATOM 1415 C C . ILE A 1 194 ? 10.269 -2.104 5.801 1.00 72.19 194 ILE A C 1
ATOM 1417 O O . ILE A 1 194 ? 11.171 -2.918 5.985 1.00 72.19 194 ILE A O 1
ATOM 1421 N N . ASP A 1 195 ? 9.002 -2.353 6.140 1.00 84.44 195 ASP A N 1
ATOM 1422 C CA . ASP A 1 195 ? 8.643 -3.503 6.971 1.00 84.44 195 ASP A CA 1
ATOM 1423 C C . ASP A 1 195 ? 7.431 -4.275 6.455 1.00 84.44 195 ASP A C 1
ATOM 1425 O O . ASP A 1 195 ? 6.367 -3.720 6.179 1.00 84.44 195 ASP A O 1
ATOM 1429 N N . ARG A 1 196 ? 7.577 -5.603 6.414 1.00 87.62 196 ARG A N 1
ATOM 1430 C CA . ARG A 1 196 ? 6.441 -6.524 6.409 1.00 87.62 196 ARG A CA 1
ATOM 1431 C C . ARG A 1 196 ? 5.982 -6.709 7.856 1.00 87.62 196 ARG A C 1
ATOM 1433 O O . ARG A 1 196 ? 6.714 -7.271 8.663 1.00 87.62 196 ARG A O 1
ATOM 1440 N N . ILE A 1 197 ? 4.784 -6.230 8.181 1.00 88.19 197 ILE A N 1
ATOM 1441 C CA . ILE A 1 197 ? 4.325 -6.116 9.577 1.00 88.19 197 ILE A CA 1
ATOM 1442 C C . ILE A 1 197 ? 3.454 -7.276 10.061 1.00 88.19 197 ILE A C 1
ATOM 1444 O O . ILE A 1 197 ? 3.521 -7.620 11.237 1.00 88.19 197 ILE A O 1
ATOM 1448 N N . VAL A 1 198 ? 2.654 -7.882 9.182 1.00 87.75 198 VAL A N 1
ATOM 1449 C CA . VAL A 1 198 ? 1.698 -8.941 9.535 1.00 87.75 198 VAL A CA 1
ATOM 1450 C C . VAL A 1 198 ? 1.721 -10.038 8.475 1.00 87.75 198 VAL A C 1
ATOM 1452 O O . VAL A 1 198 ? 1.794 -9.747 7.281 1.00 87.75 198 VAL A O 1
ATOM 1455 N N . ASP A 1 199 ? 1.630 -11.292 8.913 1.00 88.19 199 ASP A N 1
ATOM 1456 C CA . ASP A 1 199 ? 1.428 -12.462 8.058 1.00 88.19 199 ASP A CA 1
ATOM 1457 C C . ASP A 1 199 ? 0.419 -13.417 8.686 1.00 88.19 199 ASP A C 1
ATOM 1459 O O . ASP A 1 199 ? 0.538 -13.749 9.861 1.00 88.19 199 ASP A O 1
ATOM 1463 N N . ALA A 1 200 ? -0.591 -13.831 7.918 1.00 85.69 200 ALA A N 1
ATOM 1464 C CA . ALA A 1 200 ? -1.663 -14.716 8.384 1.00 85.69 200 ALA A CA 1
ATOM 1465 C C . ALA A 1 200 ? -2.284 -14.306 9.744 1.00 85.69 200 ALA A C 1
ATOM 1467 O O . ALA A 1 200 ? -2.649 -15.151 10.553 1.00 85.69 200 ALA A O 1
ATOM 1468 N N . GLY A 1 201 ? -2.391 -12.997 10.009 1.00 82.50 201 GLY A N 1
ATOM 1469 C CA . GLY A 1 201 ? -2.919 -12.458 11.270 1.00 82.50 201 GLY A CA 1
ATOM 1470 C C . GLY A 1 201 ? -1.908 -12.368 12.422 1.00 82.50 201 GLY A C 1
ATOM 1471 O O . GLY A 1 201 ? -2.258 -11.885 13.496 1.00 82.50 201 GLY A O 1
ATOM 1472 N N . HIS A 1 202 ? -0.654 -12.766 12.211 1.00 82.06 202 HIS A N 1
ATOM 1473 C CA . HIS A 1 202 ? 0.418 -12.695 13.202 1.00 82.06 202 HIS A CA 1
ATOM 1474 C C . HIS A 1 202 ? 1.346 -11.505 12.948 1.00 82.06 202 HIS A C 1
ATOM 1476 O O . HIS A 1 202 ? 1.732 -11.243 11.810 1.00 82.06 202 HIS A O 1
ATOM 1482 N N . SER A 1 203 ? 1.740 -10.798 1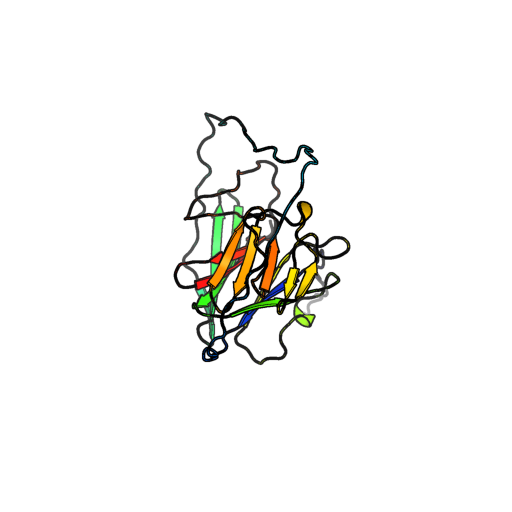4.013 1.00 84.88 203 SER A N 1
ATOM 1483 C CA . SER A 1 203 ? 2.754 -9.740 13.924 1.00 84.88 203 SER A CA 1
ATOM 1484 C C . SER A 1 203 ? 4.122 -10.336 13.593 1.00 84.88 203 SER A C 1
ATOM 1486 O O . SER A 1 203 ? 4.584 -11.247 14.277 1.00 84.88 203 SER A O 1
ATOM 1488 N N . LEU A 1 204 ? 4.790 -9.782 12.584 1.00 85.75 204 LEU A N 1
ATOM 1489 C CA . LEU A 1 204 ? 6.177 -10.103 12.232 1.00 85.75 204 LEU A CA 1
ATOM 1490 C C . LEU A 1 204 ? 7.184 -9.151 12.880 1.00 85.75 204 LEU A C 1
ATOM 1492 O O . LEU A 1 204 ? 8.383 -9.424 12.912 1.00 85.75 204 LEU A O 1
ATOM 1496 N N . VAL A 1 205 ? 6.707 -8.015 13.387 1.00 83.25 205 VAL A N 1
ATOM 1497 C CA . VAL A 1 205 ? 7.544 -6.997 14.017 1.00 83.25 205 VAL A CA 1
ATOM 1498 C C . VAL A 1 205 ? 7.444 -7.083 15.533 1.00 83.25 205 VAL A C 1
ATOM 1500 O O . VAL A 1 205 ? 6.370 -7.299 16.103 1.00 83.25 205 VAL A O 1
ATOM 1503 N N . ARG A 1 206 ? 8.585 -6.891 16.200 1.00 78.12 206 ARG A N 1
ATOM 1504 C CA . ARG A 1 206 ? 8.647 -6.744 17.657 1.00 78.12 206 ARG A CA 1
ATOM 1505 C C . ARG A 1 206 ? 8.485 -5.278 18.035 1.00 78.12 206 ARG A C 1
ATOM 1507 O O . ARG A 1 206 ? 9.047 -4.390 17.390 1.00 78.12 206 ARG A O 1
ATOM 1514 N N . ARG A 1 207 ? 7.768 -5.029 19.131 1.00 74.56 207 ARG A N 1
ATOM 1515 C CA . ARG A 1 207 ? 7.663 -3.690 19.716 1.00 74.56 207 ARG A CA 1
ATOM 1516 C C . ARG A 1 207 ? 9.051 -3.204 20.134 1.00 74.56 207 ARG A C 1
ATOM 1518 O O . ARG A 1 207 ? 9.786 -3.914 20.814 1.00 74.56 207 ARG A O 1
ATOM 1525 N N . ARG A 1 208 ? 9.379 -1.964 19.776 1.00 79.25 208 ARG A N 1
ATOM 1526 C CA . ARG A 1 208 ? 10.556 -1.256 20.289 1.00 79.25 208 ARG A CA 1
ATOM 1527 C C . ARG A 1 208 ? 10.074 -0.203 21.289 1.00 79.25 208 ARG A C 1
ATOM 1529 O O . ARG A 1 208 ? 9.374 0.712 20.862 1.00 79.25 208 ARG A O 1
ATOM 1536 N N . PRO A 1 209 ? 10.418 -0.294 22.586 1.00 72.19 209 PRO A N 1
ATOM 1537 C CA . PRO A 1 209 ? 9.974 0.676 23.594 1.00 72.19 209 PRO A CA 1
ATOM 1538 C C . PRO A 1 209 ? 10.363 2.125 23.276 1.00 72.19 209 PRO A C 1
ATOM 1540 O O . PRO A 1 209 ? 9.692 3.056 23.698 1.00 72.19 209 PRO A O 1
ATOM 1543 N N . THR A 1 210 ? 11.435 2.313 22.506 1.00 76.94 210 THR A N 1
ATOM 1544 C CA . THR A 1 210 ? 11.964 3.620 22.101 1.00 76.94 210 THR A CA 1
ATOM 1545 C C . THR A 1 210 ? 11.439 4.108 20.748 1.00 76.94 210 THR A C 1
ATOM 1547 O O . THR A 1 210 ? 11.856 5.171 20.283 1.00 76.94 210 THR A O 1
ATOM 1550 N N . ALA A 1 211 ? 10.560 3.349 20.080 1.00 75.75 211 ALA A N 1
ATOM 1551 C CA . ALA A 1 211 ? 9.975 3.788 18.819 1.00 75.75 211 ALA A CA 1
ATOM 1552 C C . ALA A 1 211 ? 9.092 5.014 19.058 1.00 75.75 211 ALA A C 1
ATOM 1554 O O . ALA A 1 211 ? 8.153 4.978 19.850 1.00 75.75 211 ALA A O 1
ATOM 1555 N N . ARG A 1 212 ? 9.396 6.102 18.347 1.00 78.12 212 ARG A N 1
ATOM 1556 C CA . ARG A 1 212 ? 8.552 7.295 18.349 1.00 78.12 212 ARG A CA 1
ATOM 1557 C C . ARG A 1 212 ? 7.274 7.016 17.574 1.00 78.12 212 ARG A C 1
ATOM 1559 O O . ARG A 1 212 ? 7.320 6.357 16.527 1.00 78.12 212 ARG A O 1
ATOM 1566 N N . SER A 1 213 ? 6.173 7.570 18.065 1.00 79.94 213 SER A N 1
ATOM 1567 C CA . SER A 1 213 ? 4.953 7.611 17.277 1.00 79.94 213 SER A CA 1
ATOM 1568 C C . SER A 1 213 ? 5.116 8.553 16.087 1.00 79.94 213 SER A C 1
ATOM 1570 O O . SER A 1 213 ? 5.848 9.544 16.155 1.00 79.94 213 SER A O 1
ATOM 1572 N N . ALA A 1 214 ? 4.501 8.185 14.970 1.00 85.19 214 ALA A N 1
ATOM 1573 C CA . ALA A 1 214 ? 4.538 8.929 13.721 1.00 85.19 214 ALA A CA 1
ATOM 1574 C C . ALA A 1 214 ? 3.377 8.480 12.836 1.00 85.19 214 ALA A C 1
ATOM 1576 O O . ALA A 1 214 ? 2.932 7.336 12.944 1.00 85.19 214 ALA A O 1
ATOM 1577 N N . ALA A 1 215 ? 2.960 9.341 11.908 1.00 89.94 215 ALA A N 1
ATOM 1578 C CA . ALA A 1 215 ? 2.030 8.939 10.864 1.00 89.94 215 ALA A CA 1
ATOM 1579 C C . ALA A 1 215 ? 2.608 7.772 10.042 1.00 89.94 215 ALA A C 1
ATOM 1581 O O . ALA A 1 215 ? 3.806 7.738 9.737 1.00 89.94 215 ALA A O 1
ATOM 1582 N N . ARG A 1 216 ? 1.761 6.799 9.700 1.00 91.12 216 ARG A N 1
ATOM 1583 C CA . ARG A 1 216 ? 2.135 5.584 8.966 1.00 91.12 216 ARG A CA 1
ATOM 1584 C C . ARG A 1 216 ? 1.199 5.351 7.799 1.00 91.12 216 ARG A C 1
ATOM 1586 O O . ARG A 1 216 ? 0.002 5.595 7.904 1.00 91.12 216 ARG A O 1
ATOM 1593 N N . SER A 1 217 ? 1.748 4.799 6.728 1.00 93.12 217 SER A N 1
ATOM 1594 C CA . SER A 1 217 ? 0.985 4.191 5.650 1.00 93.12 217 SER A CA 1
ATOM 1595 C C . SER A 1 217 ? 1.278 2.700 5.570 1.00 93.12 217 SER A C 1
ATOM 1597 O O . SER A 1 217 ? 2.360 2.241 5.940 1.00 93.12 217 SER A O 1
ATOM 1599 N N . ALA A 1 218 ? 0.305 1.937 5.094 1.00 93.44 218 ALA A N 1
ATOM 1600 C CA . ALA A 1 218 ? 0.449 0.518 4.846 1.00 93.44 218 ALA A CA 1
ATOM 1601 C C . ALA A 1 218 ? -0.446 0.071 3.693 1.00 93.44 218 ALA A C 1
ATOM 1603 O O . ALA A 1 218 ? -1.479 0.674 3.396 1.00 93.44 218 ALA A O 1
ATOM 1604 N N . VAL A 1 219 ? -0.045 -1.045 3.095 1.00 94.38 219 VAL A N 1
ATOM 1605 C CA . VAL A 1 219 ? -0.853 -1.813 2.156 1.00 94.38 219 VAL A CA 1
AT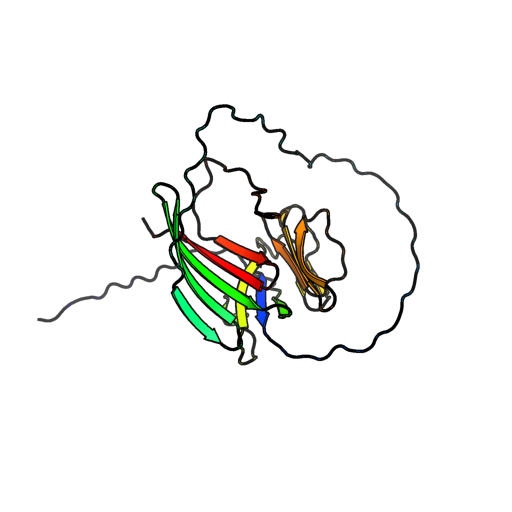OM 1606 C C . VAL A 1 219 ? -1.098 -3.177 2.779 1.00 94.38 219 VAL A C 1
ATOM 1608 O O . VAL A 1 219 ? -0.168 -3.794 3.301 1.00 94.38 219 VAL A O 1
ATOM 1611 N N . ALA A 1 220 ? -2.339 -3.648 2.741 1.00 94.38 220 ALA A N 1
ATOM 1612 C CA . ALA A 1 220 ? -2.714 -4.959 3.254 1.00 94.38 220 ALA A CA 1
ATOM 1613 C C . ALA A 1 220 ? -3.604 -5.699 2.256 1.00 94.38 220 ALA A C 1
ATOM 1615 O O . ALA A 1 220 ? -4.321 -5.088 1.471 1.00 94.38 220 ALA A O 1
ATOM 1616 N N . ILE A 1 221 ? -3.558 -7.028 2.284 1.00 93.88 221 ILE A N 1
ATOM 1617 C CA . ILE A 1 221 ? -4.332 -7.886 1.385 1.00 93.88 221 ILE A CA 1
ATOM 1618 C C . ILE A 1 221 ? -5.191 -8.809 2.250 1.00 93.88 221 ILE A C 1
ATOM 1620 O O . ILE A 1 221 ? -4.666 -9.485 3.135 1.00 93.88 221 ILE A O 1
ATOM 1624 N N . SER A 1 222 ? -6.500 -8.827 2.001 1.00 92.56 222 SER A N 1
ATOM 1625 C CA . SER A 1 222 ? -7.428 -9.849 2.495 1.00 92.56 222 SER A CA 1
ATOM 1626 C C . SER A 1 222 ? -7.812 -10.805 1.362 1.00 92.56 222 SER A C 1
ATOM 1628 O O . SER A 1 222 ? -7.344 -10.673 0.233 1.00 92.56 222 SER A O 1
ATOM 1630 N N . ALA A 1 223 ? -8.671 -11.784 1.656 1.00 91.56 223 ALA A N 1
ATOM 1631 C CA . ALA A 1 223 ? -9.129 -12.760 0.666 1.00 91.56 223 ALA A CA 1
ATOM 1632 C C . ALA A 1 223 ? -9.835 -12.118 -0.545 1.00 91.56 223 ALA A C 1
ATOM 1634 O O . ALA A 1 223 ? -9.775 -12.650 -1.648 1.00 91.56 223 ALA A O 1
ATOM 1635 N N . ASP A 1 224 ? -10.502 -10.986 -0.334 1.00 94.69 224 ASP A N 1
ATOM 1636 C CA . ASP A 1 224 ? -11.394 -10.339 -1.295 1.00 94.69 224 ASP A CA 1
ATOM 1637 C C . ASP A 1 224 ? -11.015 -8.886 -1.610 1.00 94.69 224 ASP A C 1
ATOM 1639 O O . ASP A 1 224 ? -11.626 -8.277 -2.490 1.00 94.69 224 ASP A O 1
ATOM 1643 N N . ARG A 1 225 ? -10.048 -8.299 -0.891 1.00 95.50 225 ARG A N 1
ATOM 1644 C CA . ARG A 1 225 ? -9.739 -6.867 -0.976 1.00 95.50 225 ARG A CA 1
ATOM 1645 C C . ARG A 1 225 ? -8.253 -6.570 -0.865 1.00 95.50 225 ARG A C 1
ATOM 1647 O O . ARG A 1 225 ? -7.503 -7.217 -0.136 1.00 95.50 225 ARG A O 1
ATOM 1654 N N . LEU A 1 226 ? -7.869 -5.501 -1.544 1.00 94.62 226 LEU A N 1
ATOM 1655 C CA . LEU A 1 226 ? -6.646 -4.756 -1.300 1.00 94.62 226 LEU A CA 1
ATOM 1656 C C . LEU A 1 226 ? -6.989 -3.523 -0.460 1.00 94.62 226 LEU A C 1
ATOM 1658 O O . LEU A 1 226 ? -7.979 -2.841 -0.722 1.00 94.62 226 LEU A O 1
ATOM 1662 N N . TRP A 1 227 ? -6.176 -3.247 0.549 1.00 95.25 227 TRP A N 1
ATOM 1663 C CA . TRP A 1 227 ? -6.380 -2.160 1.495 1.00 95.25 227 TRP A CA 1
ATOM 1664 C C . TRP A 1 227 ? -5.219 -1.181 1.440 1.00 95.25 227 TRP A C 1
ATOM 1666 O O . TRP A 1 227 ? -4.067 -1.587 1.579 1.00 95.25 227 TRP A O 1
ATOM 1676 N N . LEU A 1 228 ? -5.536 0.104 1.308 1.00 95.00 228 LEU A N 1
ATOM 1677 C CA . LEU A 1 228 ? -4.622 1.206 1.598 1.00 95.00 228 LEU A CA 1
ATOM 1678 C C . LEU A 1 228 ? -4.980 1.749 2.975 1.00 95.00 228 LEU A C 1
ATOM 1680 O O . LEU A 1 228 ? -6.152 2.006 3.239 1.00 95.00 228 LEU A O 1
ATOM 1684 N N . VAL A 1 229 ? -4.002 1.918 3.856 1.00 94.88 229 VAL A N 1
ATOM 1685 C CA . VAL A 1 229 ? -4.237 2.368 5.231 1.00 94.88 229 VAL A CA 1
ATOM 1686 C C . VAL A 1 229 ? -3.296 3.512 5.552 1.00 94.88 229 VAL A C 1
ATOM 1688 O O . VAL A 1 229 ? -2.088 3.336 5.467 1.00 94.88 229 VAL A O 1
ATOM 1691 N N . ALA A 1 230 ? -3.838 4.652 5.967 1.00 94.56 230 ALA A N 1
ATOM 1692 C CA . ALA A 1 230 ? -3.087 5.753 6.555 1.00 94.56 230 ALA A CA 1
ATOM 1693 C C . ALA A 1 230 ? -3.510 5.923 8.018 1.00 94.56 230 ALA A C 1
ATOM 1695 O O . ALA A 1 230 ? -4.699 5.913 8.323 1.00 94.56 230 ALA A O 1
ATOM 1696 N N . LEU A 1 231 ? -2.548 6.066 8.923 1.00 92.62 231 LEU A N 1
ATOM 1697 C CA . LEU A 1 231 ? -2.754 6.217 10.361 1.00 92.62 231 LEU A CA 1
ATOM 1698 C C . LEU A 1 231 ? -1.988 7.439 10.853 1.00 92.62 231 LEU A C 1
ATOM 1700 O O . LEU A 1 231 ? -0.839 7.640 10.461 1.00 92.62 231 LEU A O 1
ATOM 1704 N N . ALA A 1 232 ? -2.593 8.219 11.739 1.00 92.19 232 ALA A N 1
ATOM 1705 C CA . ALA A 1 232 ? -1.927 9.313 12.430 1.00 92.19 232 ALA A CA 1
ATOM 1706 C C . ALA A 1 232 ? -2.456 9.442 13.857 1.00 92.19 232 ALA A C 1
ATOM 1708 O O . ALA A 1 232 ? -3.646 9.237 14.096 1.00 92.19 232 ALA A O 1
ATOM 1709 N N . ASP A 1 233 ? -1.578 9.800 14.786 1.00 90.44 233 ASP A N 1
ATOM 1710 C CA . ASP A 1 233 ? -1.956 10.153 16.153 1.00 90.44 233 ASP A CA 1
ATOM 1711 C C . ASP A 1 233 ? -2.724 11.475 16.161 1.00 90.44 233 ASP A C 1
ATOM 1713 O O . ASP A 1 233 ? -2.497 12.352 15.320 1.00 90.44 233 ASP A O 1
ATOM 1717 N N . HIS A 1 234 ? -3.600 11.651 17.149 1.00 86.25 234 HIS A N 1
ATOM 1718 C CA . HIS A 1 234 ? -4.070 12.992 17.469 1.00 86.25 234 HIS A CA 1
ATOM 1719 C C . HIS A 1 234 ? -2.880 13.834 17.939 1.00 86.25 234 HIS A C 1
ATOM 1721 O O . HIS A 1 234 ? -2.057 13.372 18.730 1.00 86.25 234 HIS A O 1
ATOM 1727 N N . ALA A 1 235 ? -2.777 15.066 17.435 1.00 70.88 235 ALA A N 1
ATOM 1728 C CA . ALA A 1 235 ? -1.784 16.006 17.931 1.00 70.88 235 ALA A CA 1
ATOM 1729 C C . ALA A 1 235 ? -2.009 16.208 19.436 1.00 70.88 235 ALA A C 1
ATOM 1731 O O . ALA A 1 235 ? -3.100 16.611 19.845 1.00 70.88 235 ALA A O 1
ATOM 1732 N N . SER A 1 236 ? -0.992 15.873 20.229 1.00 56.53 236 SER A N 1
ATOM 1733 C CA . SER A 1 236 ? -0.930 16.138 21.668 1.00 56.53 236 SER A CA 1
ATOM 1734 C C . SER A 1 236 ? -0.736 17.620 21.954 1.00 56.53 236 SER A C 1
ATOM 1736 O O . SER A 1 236 ? 0.135 18.205 21.264 1.00 56.53 236 SER A O 1
#

Sequence (236 aa):
MTDDLHTDRTVVATLAGLALLLLGLTGAAPPAGAGPDDSAPTDPATARGDVDRELDGEALDGADPPPPVVVDTPTLLLESGGLRVEQQTWQWGEASGQAWRVSVPLPGRAEVHPADTVTPFTELLPDDPGPWAAINGGFYERGAMGLVVADGVEHTPLSPRGGSGIFSWSPTEGPRIRHRSAWTPGPPTALQSIDRIVDAGHSLVRRRPTARSAARSAVAISADRLWLVALADHAS

pLDDT: mean 75.04, std 25.31, range [20.95, 97.81]

Secondary structure (DSSP, 8-state):
-------------------EEEEE----PPPP----------------------------TTPPPPPPPEEPPPEEEEEETTEEEEEEEEEETTEEEEEEEEEEETT-EEEEE--SS---GGGSS-SS---EEEEE-S-BSSSBSS-EEETTEEEE---GGG-SEEEEEETTTEEEEEEGGG--S--SEEEEES---EETTEE-SPP-TTPPP--EEEEEE-SSEEEEEEEEEPP-

Radius of gyration: 20.96 Å; chains: 1; bounding box: 49×68×58 Å